Protein AF-A0AAV9MP50-F1 (afdb_monomer_lite)

Structure (mmCIF, N/CA/C/O backbone):
data_AF-A0AAV9MP50-F1
#
_entry.id   AF-A0AAV9MP50-F1
#
loop_
_atom_site.group_PDB
_atom_site.id
_atom_site.type_symbol
_atom_site.label_atom_id
_atom_site.label_alt_id
_atom_site.label_comp_id
_atom_site.label_asym_id
_atom_site.label_entity_id
_atom_site.label_seq_id
_atom_site.pdbx_PDB_ins_code
_atom_site.Cartn_x
_atom_site.Cartn_y
_atom_site.Cartn_z
_atom_site.occupancy
_atom_site.B_iso_or_equiv
_atom_site.auth_seq_id
_atom_site.auth_comp_id
_atom_site.auth_asym_id
_atom_site.auth_atom_id
_atom_site.pdbx_PDB_model_num
ATOM 1 N N . MET A 1 1 ? 27.414 -0.382 -5.690 1.00 51.03 1 MET A N 1
ATOM 2 C CA . MET A 1 1 ? 26.870 0.820 -6.359 1.00 51.03 1 MET A CA 1
ATOM 3 C C . MET A 1 1 ? 27.998 1.527 -7.089 1.00 51.03 1 MET A C 1
ATOM 5 O O . MET A 1 1 ? 29.131 1.401 -6.631 1.00 51.03 1 MET A O 1
ATOM 9 N N . PRO A 1 2 ? 27.727 2.221 -8.205 1.00 52.75 2 PRO A N 1
ATOM 10 C CA . PRO A 1 2 ? 28.708 3.112 -8.815 1.00 52.75 2 PRO A CA 1
ATOM 11 C C . PRO A 1 2 ? 29.211 4.104 -7.759 1.00 52.75 2 PRO A C 1
ATOM 13 O O . PRO A 1 2 ? 28.430 4.642 -6.972 1.00 52.75 2 PRO A O 1
ATOM 16 N N . VAL A 1 3 ? 30.532 4.248 -7.687 1.00 55.62 3 VAL A N 1
ATOM 17 C CA . VAL A 1 3 ? 31.204 5.060 -6.672 1.00 55.62 3 VAL A CA 1
ATOM 18 C C . VAL A 1 3 ? 31.021 6.523 -7.060 1.00 55.62 3 VAL A C 1
ATOM 20 O O . VAL A 1 3 ? 31.550 6.965 -8.076 1.00 55.62 3 VAL A O 1
ATOM 23 N N . LEU A 1 4 ? 30.242 7.259 -6.272 1.00 58.56 4 LEU A N 1
ATOM 24 C CA . LEU A 1 4 ? 30.320 8.717 -6.251 1.00 58.56 4 LEU A CA 1
ATOM 25 C C . LEU A 1 4 ? 31.658 9.078 -5.588 1.00 58.56 4 LEU A C 1
ATOM 27 O O . LEU A 1 4 ? 32.010 8.408 -4.619 1.00 58.56 4 LEU A O 1
ATOM 31 N N . ASP A 1 5 ? 32.394 10.064 -6.112 1.00 58.12 5 ASP A N 1
ATOM 32 C CA . ASP A 1 5 ? 33.728 10.496 -5.648 1.00 58.12 5 ASP A CA 1
ATOM 33 C C . ASP A 1 5 ? 33.968 10.324 -4.128 1.00 58.12 5 ASP A C 1
ATOM 35 O O . ASP A 1 5 ? 33.054 10.538 -3.334 1.00 58.12 5 ASP A O 1
ATOM 39 N N . ASP A 1 6 ? 35.216 10.037 -3.717 1.00 57.31 6 ASP A N 1
ATOM 40 C CA . ASP A 1 6 ? 35.708 9.657 -2.361 1.00 57.31 6 ASP A CA 1
ATOM 41 C C . ASP A 1 6 ? 35.176 10.444 -1.128 1.00 57.31 6 ASP A C 1
ATOM 43 O O . ASP A 1 6 ? 35.501 10.125 0.015 1.00 57.31 6 ASP A O 1
ATOM 47 N N . LYS A 1 7 ? 34.372 11.493 -1.313 1.00 57.00 7 LYS A N 1
ATOM 48 C CA . LYS A 1 7 ? 33.762 12.328 -0.269 1.00 57.00 7 LYS A CA 1
ATOM 49 C C . LYS A 1 7 ? 32.282 12.039 0.008 1.00 57.00 7 LYS A C 1
ATOM 51 O O . LYS A 1 7 ? 31.734 12.641 0.930 1.00 57.00 7 LYS A O 1
ATOM 56 N N . THR A 1 8 ? 31.625 11.162 -0.749 1.00 60.44 8 THR A N 1
ATOM 57 C CA . THR A 1 8 ? 30.184 10.877 -0.604 1.00 60.44 8 THR A CA 1
ATOM 58 C C . THR A 1 8 ? 29.944 9.434 -0.185 1.00 60.44 8 THR A C 1
ATOM 60 O O . THR A 1 8 ? 29.674 8.561 -1.005 1.00 60.44 8 THR A O 1
ATOM 63 N N . LEU A 1 9 ? 30.061 9.182 1.117 1.00 66.50 9 LEU A N 1
ATOM 64 C CA . LEU A 1 9 ? 29.876 7.856 1.698 1.00 66.50 9 LEU A CA 1
ATOM 65 C C . LEU A 1 9 ? 28.408 7.672 2.083 1.00 66.50 9 LEU A C 1
ATOM 67 O O . LEU A 1 9 ? 27.959 8.202 3.098 1.00 66.50 9 LEU A O 1
ATOM 71 N N . LEU A 1 10 ? 27.670 6.916 1.265 1.00 73.88 10 LEU A N 1
ATOM 72 C CA . LEU A 1 10 ? 26.514 6.179 1.775 1.00 73.88 10 LEU A CA 1
ATOM 73 C C . LEU A 1 10 ? 26.989 5.258 2.914 1.00 73.88 10 LEU A C 1
ATOM 75 O O . LEU A 1 10 ? 28.148 4.832 2.892 1.00 73.88 10 LEU A O 1
ATOM 79 N N . PRO A 1 11 ? 26.140 4.941 3.905 1.00 75.94 11 PRO A N 1
ATOM 80 C CA . PRO A 1 11 ? 26.557 4.114 5.030 1.00 75.94 11 PRO A CA 1
ATOM 81 C C . PRO A 1 11 ? 27.043 2.742 4.550 1.00 75.94 11 PRO A C 1
ATOM 83 O O . PRO A 1 11 ? 26.406 2.112 3.701 1.00 75.94 11 PRO A O 1
ATOM 86 N N . GLU A 1 12 ? 28.167 2.270 5.094 1.00 75.56 12 GLU A N 1
ATOM 87 C CA . GLU A 1 12 ? 28.633 0.907 4.833 1.00 75.56 12 GLU A CA 1
ATOM 88 C C . GLU A 1 12 ? 27.571 -0.101 5.295 1.00 75.56 12 GLU A C 1
ATOM 90 O O . GLU A 1 12 ? 27.051 0.002 6.405 1.00 75.56 12 GLU A O 1
ATOM 95 N N . ASN A 1 13 ? 27.276 -1.086 4.443 1.00 77.06 13 ASN A N 1
ATOM 96 C CA . ASN A 1 13 ? 26.248 -2.113 4.659 1.00 77.06 13 ASN A CA 1
ATOM 97 C C . ASN A 1 13 ? 24.805 -1.582 4.760 1.00 77.06 13 ASN A C 1
ATOM 99 O O . ASN A 1 13 ? 23.961 -2.241 5.359 1.00 77.06 13 ASN A O 1
ATOM 103 N N . ALA A 1 14 ? 24.500 -0.418 4.176 1.00 74.31 14 ALA A N 1
ATOM 104 C CA . ALA A 1 14 ? 23.109 -0.041 3.928 1.00 74.31 14 ALA A CA 1
ATOM 105 C C . ALA A 1 14 ? 22.486 -1.005 2.901 1.00 74.31 14 ALA A C 1
ATOM 107 O O . ALA A 1 14 ? 22.939 -1.065 1.755 1.00 74.31 14 ALA A O 1
ATOM 108 N N . GLU A 1 15 ? 21.457 -1.749 3.306 1.00 75.88 15 GLU A N 1
ATOM 109 C CA . GLU A 1 15 ? 20.748 -2.717 2.455 1.00 75.88 15 GLU A CA 1
ATOM 110 C C . GLU A 1 15 ? 19.396 -2.171 1.976 1.00 75.88 15 GLU A C 1
ATOM 112 O O . GLU A 1 15 ? 18.875 -2.602 0.946 1.00 75.88 15 GLU A O 1
ATOM 117 N N . ALA A 1 16 ? 18.849 -1.177 2.678 1.00 72.56 16 ALA A N 1
ATOM 118 C CA . ALA A 1 16 ? 17.593 -0.521 2.357 1.00 72.56 16 ALA A CA 1
ATOM 119 C C . ALA A 1 16 ? 17.698 1.010 2.462 1.00 72.56 16 ALA A C 1
ATOM 121 O O . ALA A 1 16 ? 18.581 1.575 3.108 1.00 72.56 16 ALA A O 1
ATOM 122 N N . SER A 1 17 ? 16.747 1.716 1.844 1.00 71.00 17 SER A N 1
ATOM 123 C CA . SER A 1 17 ? 16.679 3.185 1.902 1.00 71.00 17 SER A CA 1
ATOM 124 C C . SER A 1 17 ? 16.520 3.714 3.333 1.00 71.00 17 SER A C 1
ATOM 126 O O . SER A 1 17 ? 16.977 4.818 3.631 1.00 71.00 17 SER A O 1
ATOM 128 N N . VAL A 1 18 ? 15.921 2.924 4.232 1.00 69.06 18 VAL A N 1
ATOM 129 C CA . VAL A 1 18 ? 15.780 3.255 5.657 1.00 69.06 18 VAL A CA 1
ATOM 130 C C . VAL A 1 18 ? 17.129 3.371 6.371 1.00 69.06 18 VAL A C 1
ATOM 132 O O . VAL A 1 18 ? 17.278 4.245 7.236 1.00 69.06 18 VAL A O 1
ATOM 135 N N . ASP A 1 19 ? 18.124 2.584 5.952 1.00 74.69 19 ASP A N 1
ATOM 136 C CA . ASP A 1 19 ? 19.474 2.580 6.526 1.00 74.69 19 ASP A CA 1
ATOM 137 C C . ASP A 1 19 ? 20.236 3.871 6.191 1.00 74.69 19 ASP A C 1
ATOM 139 O O . ASP A 1 19 ? 21.211 4.223 6.855 1.00 74.69 19 ASP A O 1
ATOM 143 N N . VAL A 1 20 ? 19.766 4.628 5.190 1.00 77.50 20 VAL A N 1
ATOM 144 C CA . VAL A 1 20 ? 20.400 5.862 4.717 1.00 77.50 20 VAL A CA 1
ATOM 145 C C . VAL A 1 20 ? 19.859 7.082 5.480 1.00 77.50 20 VAL A C 1
ATOM 147 O O . VAL A 1 20 ? 18.646 7.324 5.498 1.00 77.50 20 VAL A O 1
ATOM 150 N N . PRO A 1 21 ? 20.715 7.897 6.128 1.00 78.81 21 PRO A N 1
ATOM 151 C CA . PRO A 1 21 ? 20.301 9.152 6.757 1.00 78.81 21 PRO A CA 1
ATOM 152 C C . PRO A 1 21 ? 19.609 10.100 5.768 1.00 78.81 21 PRO A C 1
ATOM 154 O O . PRO A 1 21 ? 19.948 10.130 4.586 1.00 78.81 21 PRO A O 1
ATOM 157 N N . ALA A 1 22 ? 18.640 10.892 6.239 1.00 71.94 22 ALA A N 1
ATOM 158 C CA . ALA A 1 22 ? 17.801 11.729 5.371 1.00 71.94 22 ALA A CA 1
ATOM 159 C C . ALA A 1 22 ? 18.634 12.730 4.545 1.00 71.94 22 ALA A C 1
ATOM 161 O O . ALA A 1 22 ? 18.406 12.923 3.352 1.00 71.94 22 ALA A O 1
ATOM 162 N N . GLU A 1 23 ? 19.659 13.303 5.166 1.00 75.94 23 GLU A N 1
ATOM 163 C CA . GLU A 1 23 ? 20.641 14.204 4.570 1.00 75.94 23 GLU A CA 1
ATOM 164 C C . GLU A 1 23 ? 21.551 13.530 3.527 1.00 75.94 23 GLU A C 1
ATOM 166 O O . GLU A 1 23 ? 22.193 14.212 2.729 1.00 75.94 23 GLU A O 1
ATOM 171 N N . GLN A 1 24 ? 21.592 12.195 3.492 1.00 76.69 24 GLN A N 1
ATOM 172 C CA . GLN A 1 24 ? 22.370 11.413 2.529 1.00 76.69 24 GLN A CA 1
ATOM 173 C C . GLN A 1 24 ? 21.520 10.830 1.390 1.00 76.69 24 GLN A C 1
ATOM 175 O O . GLN A 1 24 ? 22.072 10.311 0.421 1.00 76.69 24 GLN A O 1
ATOM 180 N N . ILE A 1 25 ? 20.190 10.975 1.431 1.00 74.62 25 ILE A N 1
ATOM 181 C CA . ILE A 1 25 ? 19.280 10.478 0.382 1.00 74.62 25 ILE A CA 1
ATOM 182 C C . ILE A 1 25 ? 19.615 11.058 -1.002 1.00 74.62 25 ILE A C 1
ATOM 184 O O . ILE A 1 25 ? 19.432 10.396 -2.020 1.00 74.62 25 ILE A O 1
ATOM 188 N N . GLN A 1 26 ? 20.145 12.280 -1.065 1.00 71.06 26 GLN A N 1
ATOM 189 C CA . GLN A 1 26 ? 20.629 12.885 -2.313 1.00 71.06 26 GLN A CA 1
ATOM 190 C C . GLN A 1 26 ? 21.785 12.104 -2.960 1.00 71.06 26 GLN A C 1
ATOM 192 O O . GLN A 1 26 ? 21.833 11.993 -4.183 1.00 71.06 26 GLN A O 1
ATOM 197 N N . TYR A 1 27 ? 22.666 11.501 -2.159 1.00 77.69 27 TYR A N 1
ATOM 198 C CA . TYR A 1 27 ? 23.747 10.650 -2.657 1.00 77.69 27 TYR A CA 1
ATOM 199 C C . TYR A 1 27 ? 23.217 9.286 -3.093 1.00 77.69 27 TYR A C 1
ATOM 201 O O . TYR A 1 27 ? 23.657 8.762 -4.109 1.00 77.69 27 TYR A O 1
ATOM 209 N N . LEU A 1 28 ? 22.206 8.748 -2.399 1.00 77.81 28 LEU A N 1
ATOM 210 C CA . LEU A 1 28 ? 21.525 7.529 -2.844 1.00 77.81 28 LEU A CA 1
ATOM 211 C C . LEU A 1 28 ? 20.931 7.735 -4.241 1.00 77.81 28 LEU A C 1
ATOM 213 O O . LEU A 1 28 ? 21.148 6.907 -5.117 1.00 77.81 28 LEU A O 1
ATOM 217 N N . LYS A 1 29 ? 20.263 8.873 -4.471 1.00 73.12 29 LYS A N 1
ATOM 218 C CA . LYS A 1 29 ? 19.722 9.251 -5.786 1.00 73.12 29 LYS A CA 1
ATOM 219 C C . LYS A 1 29 ? 20.810 9.384 -6.849 1.00 73.12 29 LYS A C 1
ATOM 221 O O . LYS A 1 29 ? 20.662 8.817 -7.920 1.00 73.12 29 LYS A O 1
ATOM 226 N N . ALA A 1 30 ? 21.905 10.082 -6.550 1.00 75.69 30 ALA A N 1
ATOM 227 C CA . ALA A 1 30 ? 22.993 10.263 -7.509 1.00 75.69 30 ALA A CA 1
ATOM 228 C C . ALA A 1 30 ? 23.658 8.928 -7.889 1.00 75.69 30 ALA A C 1
ATOM 230 O O . ALA A 1 30 ? 23.871 8.651 -9.066 1.00 75.69 30 ALA A O 1
ATOM 231 N N . ALA A 1 31 ? 23.921 8.056 -6.913 1.00 78.62 31 ALA A N 1
ATOM 232 C CA . ALA A 1 31 ? 24.469 6.731 -7.180 1.00 78.62 31 ALA A CA 1
ATOM 233 C C . ALA A 1 31 ? 23.453 5.820 -7.896 1.00 78.62 31 ALA A C 1
ATOM 235 O O . ALA A 1 31 ? 23.849 4.943 -8.659 1.00 78.62 31 ALA A O 1
ATOM 236 N N . TYR A 1 32 ? 22.151 6.037 -7.694 1.00 76.62 32 TYR A N 1
ATOM 237 C CA . TYR A 1 32 ? 21.096 5.372 -8.456 1.00 76.62 32 TYR A CA 1
ATOM 238 C C . TYR A 1 32 ? 21.051 5.839 -9.916 1.00 76.62 32 TYR A C 1
ATOM 240 O O . TYR A 1 32 ? 20.942 5.012 -10.812 1.00 76.62 32 TYR A O 1
ATOM 248 N N . ASP A 1 33 ? 21.177 7.143 -10.173 1.00 76.62 33 ASP A N 1
ATOM 249 C CA . ASP A 1 33 ? 21.200 7.709 -11.527 1.00 76.62 33 ASP A CA 1
ATOM 250 C C . ASP A 1 33 ? 22.455 7.234 -12.303 1.00 76.62 33 ASP A C 1
ATOM 252 O O . ASP A 1 33 ? 22.378 6.933 -13.492 1.00 76.62 33 ASP A O 1
ATOM 256 N N . LEU A 1 34 ? 23.589 7.014 -11.625 1.00 80.31 34 LEU A N 1
ATOM 257 C CA . LEU A 1 34 ? 24.791 6.412 -12.228 1.00 80.31 34 LEU A CA 1
ATOM 258 C C . LEU A 1 34 ? 24.620 4.942 -12.673 1.00 80.31 34 LEU A C 1
ATOM 260 O O . LEU A 1 34 ? 25.465 4.430 -13.409 1.00 80.31 34 LEU A O 1
ATOM 264 N N . LEU A 1 35 ? 23.553 4.245 -12.259 1.00 81.19 35 LEU A N 1
ATOM 265 C CA . LEU A 1 35 ? 23.240 2.903 -12.774 1.00 81.19 35 LEU A CA 1
ATOM 266 C C . LEU A 1 35 ? 22.683 2.934 -14.204 1.00 81.19 35 LEU A C 1
ATOM 268 O O . LEU A 1 35 ? 22.607 1.878 -14.832 1.00 81.19 35 LEU A O 1
ATOM 272 N N . GLN A 1 36 ? 22.349 4.116 -14.735 1.00 81.19 36 GLN A N 1
ATOM 273 C CA . GLN A 1 36 ? 21.752 4.266 -16.057 1.00 81.19 36 GLN A CA 1
ATOM 274 C C . GLN A 1 36 ? 22.575 3.613 -17.165 1.00 81.19 36 GLN A C 1
ATOM 276 O O . GLN A 1 36 ? 22.045 2.785 -17.900 1.00 81.19 36 GLN A O 1
ATOM 281 N N . GLN A 1 37 ? 23.863 3.945 -17.283 1.00 80.00 37 GLN A N 1
ATOM 282 C CA . GLN A 1 37 ? 24.706 3.388 -18.346 1.00 80.00 37 GLN A CA 1
ATOM 283 C C . GLN A 1 37 ? 24.887 1.864 -18.235 1.00 80.00 37 GLN A C 1
ATOM 285 O O . GLN A 1 37 ? 24.663 1.180 -19.232 1.00 80.00 37 GLN A O 1
ATOM 290 N N . PRO A 1 38 ? 25.262 1.291 -17.072 1.00 84.00 38 PRO A N 1
ATOM 291 C CA . PRO A 1 38 ? 25.369 -0.161 -16.930 1.00 84.00 38 PRO A CA 1
ATOM 292 C C . PRO A 1 38 ? 24.085 -0.916 -17.285 1.00 84.00 38 PRO A C 1
ATOM 294 O O . PRO A 1 38 ? 24.146 -1.953 -17.940 1.00 84.00 38 PRO A O 1
ATOM 297 N N . VAL A 1 39 ? 22.926 -0.400 -16.872 1.00 84.62 39 VAL A N 1
ATOM 298 C CA . VAL A 1 39 ? 21.640 -1.046 -17.153 1.00 84.62 39 VAL A CA 1
ATOM 299 C C . VAL A 1 39 ? 21.216 -0.851 -18.608 1.00 84.62 39 VAL A C 1
ATOM 301 O O . VAL A 1 39 ? 20.697 -1.795 -19.190 1.00 84.62 39 VAL A O 1
ATOM 304 N N . GLN A 1 40 ? 21.483 0.308 -19.220 1.00 82.69 40 GLN A N 1
ATOM 305 C CA . GLN A 1 40 ? 21.289 0.505 -20.661 1.00 82.69 40 GLN A CA 1
ATOM 306 C C . GLN A 1 40 ? 22.061 -0.546 -21.460 1.00 82.69 40 GLN A C 1
ATOM 308 O O . GLN A 1 40 ? 21.462 -1.233 -22.277 1.00 82.69 40 GLN A O 1
ATOM 313 N N . HIS A 1 41 ? 23.364 -0.704 -21.199 1.00 84.19 41 HIS A N 1
ATOM 314 C CA . HIS A 1 41 ? 24.176 -1.692 -21.912 1.00 84.19 41 HIS A CA 1
ATOM 315 C C . HIS A 1 41 ? 23.617 -3.107 -21.740 1.00 84.19 41 HIS A C 1
ATOM 317 O O . HIS A 1 41 ? 23.494 -3.837 -22.714 1.00 84.19 41 HIS A O 1
ATOM 323 N N . PHE A 1 42 ? 23.200 -3.472 -20.523 1.00 87.12 42 PHE A N 1
ATOM 324 C CA . PHE A 1 42 ? 22.555 -4.762 -20.275 1.00 87.12 42 PHE A CA 1
ATOM 325 C C . PHE A 1 42 ? 21.266 -4.944 -21.092 1.00 87.12 42 PHE A C 1
ATOM 327 O O . PHE A 1 42 ? 21.042 -6.015 -21.646 1.00 87.12 42 PHE A O 1
ATOM 334 N N . ILE A 1 43 ? 20.418 -3.915 -21.185 1.00 85.62 43 ILE A N 1
ATOM 335 C CA . ILE A 1 43 ? 19.180 -3.963 -21.978 1.00 85.62 43 ILE A CA 1
ATOM 336 C C . ILE A 1 43 ? 19.495 -4.105 -23.472 1.00 85.62 43 ILE A C 1
ATOM 338 O O . ILE A 1 43 ? 18.833 -4.888 -24.152 1.00 85.62 43 ILE A O 1
ATOM 342 N N . ASP A 1 44 ? 20.498 -3.386 -23.974 1.00 84.62 44 ASP A N 1
ATOM 343 C CA . ASP A 1 44 ? 20.900 -3.431 -25.384 1.00 84.62 44 ASP A CA 1
ATOM 344 C C . ASP A 1 44 ? 21.499 -4.797 -25.770 1.00 84.62 44 ASP A C 1
ATOM 346 O O . ASP A 1 44 ? 21.220 -5.308 -26.863 1.00 84.62 44 ASP A O 1
ATOM 350 N N . ASP A 1 45 ? 22.287 -5.389 -24.866 1.00 88.62 45 ASP A N 1
ATOM 351 C CA . ASP A 1 45 ? 22.970 -6.670 -25.060 1.00 88.62 45 ASP A CA 1
ATOM 352 C C . ASP A 1 45 ? 22.011 -7.862 -24.911 1.00 88.62 45 ASP A C 1
ATOM 354 O O . ASP A 1 45 ? 21.931 -8.713 -25.801 1.00 88.62 45 ASP A O 1
ATOM 358 N N . GLU A 1 46 ? 21.259 -7.921 -23.808 1.00 90.25 46 GLU A N 1
ATOM 359 C CA . GLU A 1 46 ? 20.430 -9.082 -23.448 1.00 90.25 46 GLU A CA 1
ATOM 360 C C . GLU A 1 46 ? 19.000 -9.004 -23.995 1.00 90.25 46 GLU A C 1
ATOM 362 O O . GLU A 1 46 ? 18.327 -10.028 -24.089 1.00 90.25 46 GLU A O 1
ATOM 367 N N . LYS A 1 47 ? 18.527 -7.804 -24.363 1.00 85.56 47 LYS A N 1
ATOM 368 C CA . LYS A 1 47 ? 17.208 -7.554 -24.977 1.00 85.56 47 LYS A CA 1
ATOM 369 C C . LYS A 1 47 ? 16.057 -8.273 -24.257 1.00 85.56 47 LYS A C 1
ATOM 371 O O . LYS A 1 47 ? 15.398 -9.130 -24.849 1.00 85.56 47 LYS A O 1
ATOM 376 N N . PRO A 1 48 ? 15.799 -7.947 -22.978 1.00 86.81 48 PRO A N 1
ATOM 377 C CA . PRO A 1 48 ? 14.750 -8.608 -22.213 1.00 86.81 48 PRO A CA 1
ATOM 378 C C . PRO A 1 48 ? 13.362 -8.377 -22.829 1.00 86.81 48 PRO A C 1
ATOM 380 O O . PRO A 1 48 ? 13.023 -7.253 -23.195 1.00 86.81 48 PRO A O 1
ATOM 383 N N . ASP A 1 49 ? 12.530 -9.425 -22.851 1.00 83.81 49 ASP A N 1
ATOM 384 C CA . ASP A 1 49 ? 11.141 -9.355 -23.342 1.00 83.81 49 ASP A CA 1
ATOM 385 C C . ASP A 1 49 ? 10.281 -8.359 -22.540 1.00 83.81 49 ASP A C 1
ATOM 387 O O . ASP A 1 49 ? 9.382 -7.708 -23.071 1.00 83.81 49 ASP A O 1
ATOM 391 N N . TRP A 1 50 ? 10.538 -8.267 -21.231 1.00 85.94 50 TRP A N 1
ATOM 392 C CA . TRP A 1 50 ? 9.775 -7.451 -20.293 1.00 85.94 50 TRP A CA 1
ATOM 393 C C . TRP A 1 50 ? 10.696 -6.777 -19.284 1.00 85.94 50 TRP A C 1
ATOM 395 O O . TRP A 1 50 ? 11.599 -7.406 -18.733 1.00 85.94 50 TRP A O 1
ATOM 405 N N . ILE A 1 51 ? 10.400 -5.516 -18.973 1.00 86.12 51 ILE A N 1
ATOM 406 C CA . ILE A 1 51 ? 10.998 -4.797 -17.848 1.00 86.12 51 ILE A CA 1
ATOM 407 C C . ILE A 1 51 ? 9.879 -4.384 -16.898 1.00 86.12 51 ILE A C 1
ATOM 409 O O . ILE A 1 51 ? 8.950 -3.677 -17.287 1.00 86.12 51 ILE A O 1
ATOM 413 N N . ILE A 1 52 ? 9.979 -4.831 -15.647 1.00 85.25 52 ILE A N 1
ATOM 414 C CA . ILE A 1 52 ? 9.108 -4.397 -14.556 1.00 85.25 52 ILE A CA 1
ATOM 415 C C . ILE A 1 52 ? 9.881 -3.341 -13.776 1.00 85.25 52 ILE A C 1
ATOM 417 O O . ILE A 1 52 ? 10.931 -3.640 -13.210 1.00 85.25 52 ILE A O 1
ATOM 421 N N . ALA A 1 53 ? 9.371 -2.113 -13.784 1.00 77.94 53 ALA A N 1
ATOM 422 C CA . ALA A 1 53 ? 10.012 -0.972 -13.151 1.00 77.94 53 ALA A CA 1
ATOM 423 C C . ALA A 1 53 ? 9.109 -0.368 -12.073 1.00 77.94 53 ALA A C 1
ATOM 425 O O . ALA A 1 53 ? 7.906 -0.202 -12.283 1.00 77.94 53 ALA A O 1
ATOM 426 N N . ASP A 1 54 ? 9.708 -0.018 -10.938 1.00 72.81 54 ASP A N 1
ATOM 427 C CA . ASP A 1 54 ? 9.055 0.761 -9.881 1.00 72.81 54 ASP A CA 1
ATOM 428 C C . ASP A 1 54 ? 9.242 2.276 -10.134 1.00 72.81 54 ASP A C 1
ATOM 430 O O . ASP A 1 54 ? 10.090 2.689 -10.932 1.00 72.81 54 ASP A O 1
ATOM 434 N N . PHE A 1 55 ? 8.483 3.135 -9.445 1.00 62.06 55 PHE A N 1
ATOM 435 C CA . PHE A 1 55 ? 8.419 4.589 -9.659 1.00 62.06 55 PHE A CA 1
ATOM 436 C C . PHE A 1 55 ? 9.775 5.316 -9.529 1.00 62.06 55 PHE A C 1
ATOM 438 O O . PHE A 1 55 ? 9.899 6.481 -9.912 1.00 62.06 55 PHE A O 1
ATOM 445 N N . ALA A 1 56 ? 10.802 4.668 -8.975 1.00 57.56 56 ALA A N 1
ATOM 446 C CA . ALA A 1 56 ? 12.141 5.233 -8.828 1.00 57.56 56 ALA A CA 1
ATOM 447 C C . ALA A 1 56 ? 13.009 5.120 -10.103 1.00 57.56 56 ALA A C 1
ATOM 449 O O . ALA A 1 56 ? 13.991 5.851 -10.250 1.00 57.56 56 ALA A O 1
ATOM 450 N N . GLN A 1 57 ? 12.652 4.246 -11.050 1.00 60.69 57 GLN A N 1
ATOM 451 C CA . GLN A 1 57 ? 13.504 3.803 -12.166 1.00 60.69 57 GLN A CA 1
ATOM 452 C C . GLN A 1 57 ? 13.261 4.542 -13.488 1.00 60.69 57 GLN A C 1
ATOM 454 O O . GLN A 1 57 ? 13.330 3.954 -14.563 1.00 60.69 57 GLN A O 1
ATOM 459 N N . HIS A 1 58 ? 12.988 5.846 -13.434 1.00 64.12 58 HIS A N 1
ATOM 460 C CA . HIS A 1 58 ? 12.615 6.634 -14.618 1.00 64.12 58 HIS A CA 1
ATOM 461 C C . HIS A 1 58 ? 13.580 6.493 -15.808 1.00 64.12 58 HIS A C 1
ATOM 463 O O . HIS A 1 58 ? 13.137 6.309 -16.940 1.00 64.12 58 HIS A O 1
ATOM 469 N N . TRP A 1 59 ? 14.893 6.468 -15.561 1.00 63.84 59 TRP A N 1
ATOM 470 C CA . TRP A 1 59 ? 15.893 6.310 -16.614 1.00 63.84 59 TRP A CA 1
ATOM 471 C C . TRP A 1 59 ? 15.915 4.907 -17.244 1.00 63.84 59 TRP A C 1
ATOM 473 O O . TRP A 1 59 ? 16.292 4.798 -18.407 1.00 63.84 59 TRP A O 1
ATOM 483 N N . VAL A 1 60 ? 15.469 3.847 -16.550 1.00 60.84 60 VAL A N 1
ATOM 484 C CA . VAL A 1 60 ? 15.412 2.475 -17.106 1.00 60.84 60 VAL A CA 1
ATOM 485 C C . VAL A 1 60 ? 14.480 2.441 -18.313 1.00 60.84 60 VAL A C 1
ATOM 487 O O . VAL A 1 60 ? 14.770 1.790 -19.308 1.00 60.84 60 VAL A O 1
ATOM 490 N N . LEU A 1 61 ? 13.382 3.191 -18.270 1.00 55.84 61 LEU A N 1
ATOM 491 C CA . LEU A 1 61 ? 12.422 3.250 -19.372 1.00 55.84 61 LEU A CA 1
ATOM 492 C C . LEU A 1 61 ? 12.819 4.276 -20.444 1.00 55.84 61 LEU A C 1
ATOM 494 O O . LEU A 1 61 ? 12.511 4.085 -21.620 1.00 55.84 61 LEU A O 1
ATOM 498 N N . MET A 1 62 ? 13.552 5.330 -20.067 1.00 58.41 62 MET A N 1
ATOM 499 C CA . MET A 1 62 ? 14.138 6.289 -21.018 1.00 58.41 62 MET A CA 1
ATOM 500 C C . MET A 1 62 ? 15.294 5.686 -21.819 1.00 58.41 62 MET A C 1
ATOM 502 O O . MET A 1 62 ? 15.529 6.094 -22.956 1.00 58.41 62 MET A O 1
ATOM 506 N N . SER A 1 63 ? 15.972 4.686 -21.250 1.00 55.16 63 SER A N 1
ATOM 507 C CA . SER A 1 63 ? 17.037 3.918 -21.895 1.00 55.16 63 SER A CA 1
ATOM 508 C C . SER A 1 63 ? 16.554 3.247 -23.197 1.00 55.16 63 SER A C 1
ATOM 510 O O . SER A 1 63 ? 17.245 3.224 -24.212 1.00 55.16 63 SER A O 1
ATOM 512 N N . MET A 1 64 ? 15.282 2.839 -23.239 1.00 51.34 64 MET A N 1
ATOM 513 C CA . MET A 1 64 ? 14.645 2.308 -24.449 1.00 51.34 64 MET A CA 1
ATOM 514 C C . MET A 1 64 ? 14.335 3.378 -25.514 1.00 51.34 64 MET A C 1
ATOM 516 O O . MET A 1 64 ? 13.975 3.030 -26.638 1.00 51.34 64 MET A O 1
ATOM 520 N N . ARG A 1 65 ? 14.387 4.677 -25.174 1.00 49.28 65 ARG A N 1
ATOM 521 C CA . ARG A 1 65 ? 13.874 5.781 -26.012 1.00 49.28 65 ARG A CA 1
ATOM 522 C C . ARG A 1 65 ? 14.889 6.879 -26.363 1.00 49.28 65 ARG A C 1
ATOM 524 O O . ARG A 1 65 ? 14.501 7.786 -27.091 1.00 49.28 65 ARG A O 1
ATOM 531 N N . TYR A 1 66 ? 16.149 6.799 -25.919 1.00 44.16 66 TYR A N 1
ATOM 532 C CA . TYR A 1 66 ? 17.186 7.834 -26.113 1.00 44.16 66 TYR A CA 1
ATOM 533 C C . TYR A 1 66 ? 16.707 9.249 -25.716 1.00 44.16 66 TYR A C 1
ATOM 535 O O . TYR A 1 66 ? 16.328 10.061 -26.560 1.00 44.16 66 TYR A O 1
ATOM 543 N N . VAL A 1 67 ? 16.745 9.570 -24.417 1.00 46.78 67 VAL A N 1
ATOM 544 C CA . VAL A 1 67 ? 16.460 10.926 -23.903 1.00 46.78 67 VAL A CA 1
ATOM 545 C C . VAL A 1 67 ? 17.645 11.429 -23.071 1.00 46.78 67 VAL A C 1
ATOM 547 O O . VAL A 1 67 ? 18.133 10.709 -22.201 1.00 46.78 67 VAL A O 1
ATOM 550 N N . GLU A 1 68 ? 18.127 12.646 -23.353 1.00 41.78 68 GLU A N 1
ATOM 551 C CA . GLU A 1 68 ? 19.247 13.279 -22.637 1.00 41.78 68 GLU A CA 1
ATOM 552 C C . GLU A 1 68 ? 18.858 13.728 -21.214 1.00 41.78 68 GLU A C 1
ATOM 554 O O . GLU A 1 68 ? 17.878 14.442 -21.018 1.00 41.78 68 GLU A O 1
ATOM 559 N N . ASP A 1 69 ? 19.684 13.302 -20.252 1.00 45.94 69 ASP A N 1
ATOM 560 C CA . ASP A 1 69 ? 19.963 13.866 -18.920 1.00 45.94 69 ASP A CA 1
ATOM 561 C C . ASP A 1 69 ? 18.768 14.385 -18.074 1.00 45.94 69 ASP A C 1
ATOM 563 O O . ASP A 1 69 ? 18.412 15.564 -18.072 1.00 45.94 69 ASP A O 1
ATOM 567 N N . ALA A 1 70 ? 18.182 13.494 -17.259 1.00 50.44 70 ALA A N 1
ATOM 568 C CA . ALA A 1 70 ? 17.067 13.776 -16.338 1.00 50.44 70 ALA A CA 1
ATOM 569 C C . ALA A 1 70 ? 17.507 14.171 -14.905 1.00 50.44 70 ALA A C 1
ATOM 571 O O . ALA A 1 70 ? 16.699 14.180 -13.964 1.00 50.44 70 ALA A O 1
ATOM 572 N N . SER A 1 71 ? 18.782 14.520 -14.699 1.00 52.56 71 SER A N 1
ATOM 573 C CA . SER A 1 71 ? 19.357 14.769 -13.364 1.00 52.56 71 SER A CA 1
ATOM 574 C C . SER A 1 71 ? 18.717 15.941 -12.590 1.00 52.56 71 SER A C 1
ATOM 576 O O . SER A 1 71 ? 18.851 16.013 -11.369 1.00 52.56 71 SER A O 1
ATOM 578 N N . SER A 1 72 ? 17.937 16.810 -13.253 1.00 56.69 72 SER A N 1
ATOM 579 C CA . SER A 1 72 ? 17.179 17.918 -12.634 1.00 56.69 72 SER A CA 1
ATOM 580 C C . SER A 1 72 ? 15.657 17.702 -12.531 1.00 56.69 72 SER A C 1
ATOM 582 O O . SER A 1 72 ? 14.947 18.573 -12.022 1.00 56.69 72 SER A O 1
ATOM 584 N N . ALA A 1 73 ? 15.133 16.556 -12.981 1.00 62.38 73 ALA A N 1
ATOM 585 C CA . ALA A 1 73 ? 13.696 16.287 -12.986 1.00 62.38 73 ALA A CA 1
ATOM 586 C C . ALA A 1 73 ? 13.136 16.082 -11.566 1.00 62.38 73 ALA A C 1
ATOM 588 O O . ALA A 1 73 ? 13.668 15.309 -10.763 1.00 62.38 73 ALA A O 1
ATOM 589 N N . SER A 1 74 ? 12.015 16.744 -11.268 1.00 66.69 74 SER A N 1
ATOM 590 C CA . SER A 1 74 ? 11.262 16.542 -10.025 1.00 66.69 74 SER A CA 1
ATOM 591 C C . SER A 1 74 ? 10.684 15.126 -9.934 1.00 66.69 74 SER A C 1
ATOM 593 O O . SER A 1 74 ? 10.467 14.454 -10.940 1.00 66.69 74 SER A O 1
ATOM 595 N N . PHE A 1 75 ? 10.350 14.684 -8.719 1.00 64.69 75 PHE A N 1
ATOM 596 C CA . PHE A 1 75 ? 9.729 13.376 -8.487 1.00 64.69 75 PHE A CA 1
ATOM 597 C C . PHE A 1 75 ? 8.452 13.157 -9.318 1.00 64.69 75 PHE A C 1
ATOM 599 O O . PHE A 1 75 ? 8.252 12.090 -9.890 1.00 64.69 75 PHE A O 1
ATOM 606 N N . ALA A 1 76 ? 7.618 14.194 -9.435 1.00 66.44 76 ALA A N 1
ATOM 607 C CA . ALA A 1 76 ? 6.389 14.143 -10.220 1.00 66.44 76 ALA A CA 1
ATOM 608 C C . ALA A 1 76 ? 6.657 14.014 -11.730 1.00 66.44 76 ALA A C 1
ATOM 610 O O . ALA A 1 76 ? 5.950 13.280 -12.415 1.00 66.44 76 ALA A O 1
ATOM 611 N N . GLN A 1 77 ? 7.690 14.691 -12.246 1.00 71.25 77 GLN A N 1
ATOM 612 C CA . GLN A 1 77 ? 8.101 14.559 -13.648 1.00 71.25 77 GLN A CA 1
ATOM 613 C C . GLN A 1 77 ? 8.624 13.150 -13.934 1.00 71.25 77 GLN A C 1
ATOM 615 O O . GLN A 1 77 ? 8.137 12.512 -14.862 1.00 71.25 77 GLN A O 1
ATOM 620 N N . ARG A 1 78 ? 9.506 12.629 -13.069 1.00 72.50 78 ARG A N 1
ATOM 621 C CA . ARG A 1 78 ? 10.020 11.253 -13.161 1.00 72.50 78 ARG A CA 1
ATOM 622 C C . ARG A 1 78 ? 8.879 10.225 -13.169 1.00 72.50 78 ARG A C 1
ATOM 624 O O . ARG A 1 78 ? 8.855 9.337 -14.014 1.00 72.50 78 ARG A O 1
ATOM 631 N N . GLY A 1 79 ? 7.896 10.378 -12.276 1.00 74.50 79 GLY A N 1
ATOM 632 C CA . GLY A 1 79 ? 6.712 9.514 -12.237 1.00 74.50 79 GLY A CA 1
ATOM 633 C C . GLY A 1 79 ? 5.859 9.598 -13.508 1.00 74.50 79 GLY A C 1
ATOM 634 O O . GLY A 1 79 ? 5.465 8.571 -14.053 1.00 74.50 79 GLY A O 1
ATOM 635 N N . SER A 1 80 ? 5.614 10.806 -14.024 1.00 77.62 80 SER A N 1
ATOM 636 C CA . SER A 1 80 ? 4.862 11.014 -15.272 1.00 77.62 80 SER A CA 1
ATOM 637 C C . SER A 1 80 ? 5.545 10.367 -16.482 1.00 77.62 80 SER A C 1
ATOM 639 O O . SER A 1 80 ? 4.893 9.716 -17.299 1.00 77.62 80 SER A O 1
ATOM 641 N N . GLU A 1 81 ? 6.870 10.490 -16.579 1.00 78.19 81 GLU A N 1
ATOM 642 C CA . GLU A 1 81 ? 7.668 9.874 -17.642 1.00 78.19 81 GLU A CA 1
ATOM 643 C C . GLU A 1 81 ? 7.584 8.346 -17.603 1.00 78.19 81 GLU A C 1
ATOM 645 O O . GLU A 1 81 ? 7.333 7.730 -18.639 1.00 78.19 81 GLU A O 1
ATOM 650 N N . ILE A 1 82 ? 7.693 7.739 -16.415 1.00 79.75 82 ILE A N 1
ATOM 651 C CA . ILE A 1 82 ? 7.509 6.290 -16.227 1.00 79.75 82 ILE A CA 1
ATOM 652 C C . ILE A 1 82 ? 6.125 5.864 -16.706 1.00 79.75 82 ILE A C 1
ATOM 654 O O . ILE A 1 82 ? 6.006 4.982 -17.557 1.00 79.75 82 ILE A O 1
ATOM 658 N N . LEU A 1 83 ? 5.074 6.522 -16.208 1.00 81.81 83 LEU A N 1
ATOM 659 C CA . LEU A 1 83 ? 3.694 6.199 -16.571 1.00 81.81 83 LEU A CA 1
ATOM 660 C C . LEU A 1 83 ? 3.468 6.324 -18.084 1.00 81.81 83 LEU A C 1
ATOM 662 O O . LEU A 1 83 ? 2.773 5.498 -18.676 1.00 81.81 83 LEU A O 1
ATOM 666 N N . SER A 1 84 ? 4.088 7.315 -18.731 1.00 82.38 84 SER A N 1
ATOM 667 C CA . SER A 1 84 ? 4.037 7.524 -20.182 1.00 82.38 84 SER A CA 1
ATOM 668 C C . SER A 1 84 ? 4.843 6.486 -20.976 1.00 82.38 84 SER A C 1
ATOM 670 O O . SER A 1 84 ? 4.418 6.079 -22.061 1.00 82.38 84 SER A O 1
ATOM 672 N N . ALA A 1 85 ? 5.953 5.985 -20.440 1.00 83.19 85 ALA A N 1
ATOM 673 C CA . ALA A 1 85 ? 6.783 4.989 -21.110 1.00 83.19 85 ALA A CA 1
ATOM 674 C C . ALA A 1 85 ? 6.242 3.552 -20.981 1.00 83.19 85 ALA A C 1
ATOM 676 O O . ALA A 1 85 ? 6.400 2.765 -21.915 1.00 83.19 85 ALA A O 1
ATOM 677 N N . CYS A 1 86 ? 5.567 3.217 -19.876 1.00 87.25 86 CYS A N 1
ATOM 678 C CA . CYS A 1 86 ? 5.017 1.880 -19.631 1.00 87.25 86 CYS A CA 1
ATOM 679 C C . CYS A 1 86 ? 3.937 1.476 -20.650 1.00 87.25 86 CYS A C 1
ATOM 681 O O . CYS A 1 86 ? 3.123 2.302 -21.065 1.00 87.25 86 CYS A O 1
ATOM 683 N N . ARG A 1 87 ? 3.877 0.186 -21.013 1.00 89.56 87 ARG A N 1
ATOM 684 C CA . ARG A 1 87 ? 2.802 -0.393 -21.851 1.00 89.56 87 ARG A CA 1
ATOM 685 C C . ARG A 1 87 ? 1.555 -0.765 -21.041 1.00 89.56 87 ARG A C 1
ATOM 687 O O . ARG A 1 87 ? 0.446 -0.698 -21.559 1.00 89.56 87 ARG A O 1
ATOM 694 N N . ALA A 1 88 ? 1.747 -1.132 -19.780 1.00 91.75 88 ALA A N 1
ATOM 695 C CA . ALA A 1 88 ? 0.702 -1.425 -18.810 1.00 91.75 88 ALA A CA 1
ATOM 696 C C . ALA A 1 88 ? 1.163 -0.954 -17.426 1.00 91.75 88 ALA A C 1
ATOM 698 O O . ALA A 1 88 ? 2.364 -0.824 -17.184 1.00 91.75 88 ALA A O 1
ATOM 699 N N . ILE A 1 89 ? 0.216 -0.692 -16.531 1.00 91.62 89 ILE A N 1
ATOM 700 C CA . ILE A 1 89 ? 0.481 -0.263 -15.157 1.00 91.62 89 ILE A CA 1
ATOM 701 C C . ILE A 1 89 ? -0.014 -1.346 -14.215 1.00 91.62 89 ILE A C 1
ATOM 703 O O . ILE A 1 89 ? -1.111 -1.870 -14.385 1.00 91.62 89 ILE A O 1
ATOM 707 N N . VAL A 1 90 ? 0.790 -1.654 -13.207 1.00 92.00 90 VAL A N 1
ATOM 708 C CA . VAL A 1 90 ? 0.449 -2.607 -12.158 1.00 92.00 90 VAL A CA 1
ATOM 709 C C . VAL A 1 90 ? 0.314 -1.849 -10.846 1.00 92.00 90 VAL A C 1
ATOM 711 O O . VAL A 1 90 ? 1.183 -1.047 -10.512 1.00 92.00 90 VAL A O 1
ATOM 714 N N . VAL A 1 91 ? -0.774 -2.077 -10.113 1.00 89.81 91 VAL A N 1
ATOM 715 C CA . VAL A 1 91 ? -1.064 -1.372 -8.858 1.00 89.81 91 VAL A CA 1
ATOM 716 C C . VAL A 1 91 ? -1.318 -2.385 -7.751 1.00 89.81 91 VAL A C 1
ATOM 718 O O . VAL A 1 91 ? -2.117 -3.309 -7.908 1.00 89.81 91 VAL A O 1
ATOM 721 N N . ARG A 1 92 ? -0.658 -2.201 -6.605 1.00 90.50 92 ARG A N 1
ATOM 722 C CA . ARG A 1 92 ? -0.923 -2.980 -5.389 1.00 90.50 92 ARG A CA 1
ATOM 723 C C . ARG A 1 92 ? -2.254 -2.540 -4.771 1.00 90.50 92 ARG A C 1
ATOM 725 O O . ARG A 1 92 ? -2.289 -1.637 -3.939 1.00 90.50 92 ARG A O 1
ATOM 732 N N . SER A 1 93 ? -3.341 -3.149 -5.223 1.00 90.50 93 SER A N 1
ATOM 733 C CA . SER A 1 93 ? -4.721 -2.773 -4.912 1.00 90.50 93 SER A CA 1
ATOM 734 C C . SER A 1 93 ? -5.687 -3.896 -5.339 1.00 90.50 93 SER A C 1
ATOM 736 O O . SER A 1 93 ? -5.270 -4.865 -5.980 1.00 90.50 93 SER A O 1
ATOM 738 N N . CYS A 1 94 ? -6.971 -3.778 -4.997 1.00 92.31 94 CYS A N 1
ATOM 739 C CA . CYS A 1 94 ? -8.055 -4.639 -5.466 1.00 92.31 94 CYS A CA 1
ATOM 740 C C . CYS A 1 94 ? -9.308 -3.808 -5.803 1.00 92.31 94 CYS A C 1
ATOM 742 O O . CYS A 1 94 ? -9.551 -2.752 -5.210 1.00 92.31 94 CYS A O 1
ATOM 744 N N . LYS A 1 95 ? -10.123 -4.267 -6.761 1.00 92.94 95 LYS A N 1
ATOM 745 C CA . LYS A 1 95 ? -11.303 -3.509 -7.213 1.00 92.94 95 LYS A CA 1
ATOM 746 C C . LYS A 1 95 ? -12.382 -3.408 -6.148 1.00 92.94 95 LYS A C 1
ATOM 748 O O . LYS A 1 95 ? -13.079 -2.407 -6.085 1.00 92.94 95 LYS A O 1
ATOM 753 N N . GLU A 1 96 ? -12.479 -4.392 -5.267 1.00 94.12 96 GLU A N 1
ATOM 754 C CA . GLU A 1 96 ? -13.439 -4.415 -4.164 1.00 94.12 96 GLU A CA 1
ATOM 755 C C . GLU A 1 96 ? -13.318 -3.171 -3.268 1.00 94.12 96 GLU A C 1
ATOM 757 O O . GLU A 1 96 ? -14.288 -2.766 -2.629 1.00 94.12 96 GLU A O 1
ATOM 762 N N . ILE A 1 97 ? -12.134 -2.551 -3.248 1.00 88.12 97 ILE A N 1
ATOM 763 C CA . ILE A 1 97 ? -11.809 -1.388 -2.430 1.00 88.12 97 ILE A CA 1
ATOM 764 C C . ILE A 1 97 ? -11.599 -0.134 -3.297 1.00 88.12 97 ILE A C 1
ATOM 766 O O . ILE A 1 97 ? -12.163 0.918 -2.978 1.00 88.12 97 ILE A O 1
ATOM 770 N N . ASP A 1 98 ? -10.899 -0.254 -4.430 1.00 87.69 98 ASP A N 1
ATOM 771 C CA . ASP A 1 98 ? -10.395 0.881 -5.222 1.00 87.69 98 ASP A CA 1
ATOM 772 C C . ASP A 1 98 ? -11.002 1.032 -6.627 1.00 87.69 98 ASP A C 1
ATOM 774 O O . ASP A 1 98 ? -10.447 1.774 -7.438 1.00 87.69 98 ASP A O 1
ATOM 778 N N . ASP A 1 99 ? -12.129 0.380 -6.946 1.00 85.88 99 ASP A N 1
ATOM 779 C CA . ASP A 1 99 ? -12.681 0.324 -8.318 1.00 85.88 99 ASP A CA 1
ATOM 780 C C . ASP A 1 99 ? -12.676 1.680 -9.050 1.00 85.88 99 ASP A C 1
ATOM 782 O O . ASP A 1 99 ? -12.084 1.832 -10.118 1.00 85.88 99 ASP A O 1
ATOM 786 N N . VAL A 1 100 ? -13.243 2.714 -8.415 1.00 90.25 100 VAL A N 1
ATOM 787 C CA . VAL A 1 100 ? -13.340 4.067 -8.988 1.00 90.25 100 VAL A CA 1
ATOM 788 C C . VAL A 1 100 ? -11.962 4.664 -9.286 1.00 90.25 100 VAL A C 1
ATOM 790 O O . VAL A 1 100 ? -11.795 5.339 -10.305 1.00 90.25 100 VAL A O 1
ATOM 793 N N . TYR A 1 101 ? -10.966 4.429 -8.429 1.00 89.38 101 TYR A N 1
ATOM 794 C CA . TYR A 1 101 ? -9.614 4.961 -8.604 1.00 89.38 101 TYR A CA 1
ATOM 795 C C . TYR A 1 101 ? -8.840 4.199 -9.677 1.00 89.38 101 TYR A C 1
ATOM 797 O O . TYR A 1 101 ? -8.150 4.830 -10.477 1.00 89.38 101 TYR A O 1
ATOM 805 N N . ILE A 1 102 ? -9.001 2.876 -9.750 1.00 90.19 102 ILE A N 1
ATOM 806 C CA . ILE A 1 102 ? -8.398 2.038 -10.795 1.00 90.19 102 ILE A CA 1
ATOM 807 C C . ILE A 1 102 ? -8.942 2.444 -12.169 1.00 90.19 102 ILE A C 1
ATOM 809 O O . ILE A 1 102 ? -8.168 2.705 -13.092 1.00 90.19 102 ILE A O 1
ATOM 813 N N . ASP A 1 103 ? -10.262 2.585 -12.290 1.00 90.44 103 ASP A N 1
ATOM 814 C CA . ASP A 1 103 ? -10.914 3.022 -13.525 1.00 90.44 103 ASP A CA 1
ATOM 815 C C . ASP A 1 103 ? -10.519 4.449 -13.914 1.00 90.44 103 ASP A C 1
ATOM 817 O O . ASP A 1 103 ? -10.357 4.774 -15.093 1.00 90.44 103 ASP A O 1
ATOM 821 N N . THR A 1 104 ? -10.364 5.327 -12.924 1.00 91.88 104 THR A N 1
ATOM 822 C CA . THR A 1 104 ? -9.903 6.699 -13.153 1.00 91.88 104 THR A CA 1
ATOM 823 C C . THR A 1 104 ? -8.457 6.713 -13.635 1.00 91.88 104 THR A C 1
ATOM 825 O O . THR A 1 104 ? -8.158 7.399 -14.610 1.00 91.88 104 THR A O 1
ATOM 828 N N . LEU A 1 105 ? -7.572 5.923 -13.021 1.00 89.69 105 LEU A N 1
ATOM 829 C CA . LEU A 1 105 ? -6.183 5.801 -13.456 1.00 89.69 105 LEU A CA 1
ATOM 830 C C . LEU A 1 105 ? -6.111 5.280 -14.891 1.00 89.69 105 LEU A C 1
ATOM 832 O O . LEU A 1 105 ? -5.421 5.882 -15.708 1.00 89.69 105 LEU A O 1
ATOM 836 N N . HIS A 1 106 ? -6.887 4.243 -15.218 1.00 91.50 106 HIS A N 1
ATOM 837 C CA . HIS A 1 106 ? -6.996 3.713 -16.577 1.00 91.50 106 HIS A CA 1
ATOM 838 C C . HIS A 1 106 ? -7.373 4.798 -17.597 1.00 91.50 106 HIS A C 1
ATOM 840 O O . HIS A 1 106 ? -6.726 4.908 -18.636 1.00 91.50 106 HIS A O 1
ATOM 846 N N . LYS A 1 107 ? -8.352 5.654 -17.275 1.00 92.25 107 LYS A N 1
ATOM 847 C CA . LYS A 1 107 ? -8.767 6.781 -18.132 1.00 92.25 107 LYS A CA 1
ATOM 848 C C . LYS A 1 107 ? -7.711 7.879 -18.248 1.00 92.25 107 LYS A C 1
ATOM 850 O O . LYS A 1 107 ? -7.606 8.499 -19.299 1.00 92.25 107 LYS A O 1
ATOM 855 N N . ILE A 1 108 ? -6.968 8.157 -17.175 1.00 89.81 108 ILE A N 1
ATOM 856 C CA . ILE A 1 108 ? -5.929 9.198 -17.162 1.00 89.81 108 ILE A CA 1
ATOM 857 C C . ILE A 1 108 ? -4.737 8.777 -18.019 1.00 89.81 108 ILE A C 1
ATOM 859 O O . ILE A 1 108 ? -4.200 9.589 -18.769 1.00 89.81 108 ILE A O 1
ATOM 863 N N . VAL A 1 109 ? -4.306 7.523 -17.883 1.00 90.00 109 VAL A N 1
ATOM 864 C CA . VAL A 1 109 ? -3.098 7.018 -18.549 1.00 90.00 109 VAL A CA 1
ATOM 865 C C . VAL A 1 109 ? -3.371 6.435 -19.933 1.00 90.00 109 VAL A C 1
ATOM 867 O O . VAL A 1 109 ? -2.417 6.229 -20.678 1.00 90.00 109 VAL A O 1
ATOM 870 N N . ASP A 1 110 ? -4.642 6.170 -20.254 1.00 93.00 110 ASP A N 1
ATOM 871 C CA . ASP A 1 110 ? -5.121 5.544 -21.495 1.00 93.00 110 ASP A CA 1
ATOM 872 C C . ASP A 1 110 ? -4.396 4.225 -21.822 1.00 93.00 110 ASP A C 1
ATOM 874 O O . ASP A 1 110 ? -3.983 3.950 -22.949 1.00 93.00 110 ASP A O 1
ATOM 878 N N . LYS A 1 111 ? -4.164 3.410 -20.784 1.00 92.06 111 LYS A N 1
ATOM 879 C CA . LYS A 1 111 ? -3.404 2.150 -20.853 1.00 92.06 111 LYS A CA 1
ATOM 880 C C . LYS A 1 111 ? -3.987 1.099 -19.918 1.00 92.06 111 LYS A C 1
ATOM 882 O O . LYS A 1 111 ? -4.605 1.470 -18.920 1.00 92.06 111 LYS A O 1
ATOM 887 N N . PRO A 1 112 ? -3.763 -0.202 -20.175 1.00 93.31 112 PRO A N 1
ATOM 888 C CA . PRO A 1 112 ? -4.163 -1.260 -19.253 1.00 93.31 112 PRO A CA 1
ATOM 889 C C . PRO A 1 112 ? -3.620 -1.023 -17.837 1.00 93.31 112 PRO A C 1
ATOM 891 O O . PRO A 1 112 ? -2.420 -0.803 -17.660 1.00 93.31 112 PRO A O 1
ATOM 894 N N . VAL A 1 113 ? -4.508 -1.081 -16.842 1.00 93.88 113 VAL A N 1
ATOM 895 C CA . VAL A 1 113 ? -4.172 -1.001 -15.415 1.00 93.88 113 VAL A CA 1
ATOM 896 C C . VAL A 1 113 ? -4.606 -2.301 -14.752 1.00 93.88 113 VAL A C 1
ATOM 898 O O . VAL A 1 113 ? -5.779 -2.669 -14.812 1.00 93.88 113 VAL A O 1
ATOM 901 N N . PHE A 1 114 ? -3.660 -2.985 -14.119 1.00 93.94 114 PHE A N 1
ATOM 902 C CA . PHE A 1 114 ? -3.868 -4.265 -13.460 1.00 93.94 114 PHE A CA 1
ATOM 903 C C . PHE A 1 114 ? -3.705 -4.107 -11.946 1.00 93.94 114 PHE A C 1
ATOM 905 O O . PHE A 1 114 ? -2.578 -3.918 -11.476 1.00 93.94 114 PHE A O 1
ATOM 912 N N . PRO A 1 115 ? -4.789 -4.192 -11.156 1.00 93.88 115 PRO A N 1
ATOM 913 C CA . PRO A 1 115 ? -4.641 -4.533 -9.749 1.00 93.88 115 PRO A CA 1
ATOM 914 C C . PRO A 1 115 ? -3.980 -5.913 -9.639 1.00 93.88 115 PRO A C 1
ATOM 916 O O . PRO A 1 115 ? -4.344 -6.825 -10.379 1.00 93.88 115 PRO A O 1
ATOM 919 N N . VAL A 1 116 ? -3.011 -6.063 -8.735 1.00 93.00 116 VAL A N 1
ATOM 920 C CA . VAL A 1 116 ? -2.322 -7.344 -8.445 1.00 93.00 116 VAL A CA 1
ATOM 921 C C . VAL A 1 116 ? -2.581 -7.831 -7.022 1.00 93.00 116 VAL A C 1
ATOM 923 O O . VAL A 1 116 ? -1.764 -8.522 -6.415 1.00 93.00 116 VAL A O 1
ATOM 926 N N . GLY A 1 117 ? -3.731 -7.439 -6.478 1.00 90.88 117 GLY A N 1
ATOM 927 C CA . GLY A 1 117 ? -4.094 -7.707 -5.100 1.00 90.88 117 GLY A CA 1
ATOM 928 C C . GLY A 1 117 ? -3.239 -6.919 -4.113 1.00 90.88 117 GLY A C 1
ATOM 929 O O . GLY A 1 117 ? -2.406 -6.072 -4.458 1.00 90.88 117 GLY A O 1
ATOM 930 N N . LEU A 1 118 ? -3.455 -7.210 -2.837 1.00 88.12 118 LEU A N 1
ATOM 931 C CA . LEU A 1 118 ? -2.814 -6.480 -1.746 1.00 88.12 118 LEU A CA 1
ATOM 932 C C . LEU A 1 118 ? -1.443 -7.048 -1.349 1.00 88.12 118 LEU A C 1
ATOM 934 O O . LEU A 1 118 ? -0.810 -6.516 -0.434 1.00 88.12 118 LEU A O 1
ATOM 938 N N . LEU A 1 119 ? -0.960 -8.072 -2.068 1.00 78.56 119 LEU A N 1
ATOM 939 C CA . LEU A 1 119 ? 0.315 -8.763 -1.831 1.00 78.56 119 LEU A CA 1
ATOM 940 C C . LEU A 1 119 ? 0.471 -9.127 -0.349 1.00 78.56 119 LEU A C 1
ATOM 942 O O . LEU A 1 119 ? 1.348 -8.613 0.348 1.00 78.56 119 LEU A O 1
ATOM 946 N N . LEU A 1 120 ? -0.469 -9.939 0.139 1.00 74.31 120 LEU A N 1
ATOM 947 C CA . LEU A 1 120 ? -0.560 -10.301 1.548 1.00 74.31 120 LEU A CA 1
ATOM 948 C C . LEU A 1 120 ? 0.708 -11.007 2.008 1.00 74.31 120 LEU A C 1
ATOM 950 O O . LEU A 1 120 ? 1.266 -11.852 1.304 1.00 74.31 120 LEU A O 1
ATOM 954 N N . SER A 1 121 ? 1.140 -10.673 3.221 1.00 65.44 121 SER A N 1
ATOM 955 C CA . SER A 1 121 ? 2.220 -11.413 3.852 1.00 65.44 121 SER A CA 1
ATOM 956 C C . SER A 1 121 ? 1.715 -12.830 4.142 1.00 65.44 121 SER A C 1
ATOM 958 O O . SER A 1 121 ? 0.601 -12.979 4.666 1.00 65.44 121 SER A O 1
ATOM 960 N N . PRO A 1 122 ? 2.477 -13.881 3.790 1.00 62.44 122 PRO A N 1
ATOM 961 C CA . PRO A 1 122 ? 2.065 -15.245 4.072 1.00 62.44 122 PRO A CA 1
ATOM 962 C C . PRO A 1 122 ? 1.804 -15.390 5.568 1.00 62.44 122 PRO A C 1
ATOM 964 O O . PRO A 1 122 ? 2.544 -14.838 6.390 1.00 62.44 122 PRO A O 1
ATOM 967 N N . SER A 1 123 ? 0.749 -16.132 5.924 1.00 60.28 123 SER A N 1
ATOM 968 C CA . SER A 1 123 ? 0.421 -16.374 7.326 1.00 60.28 123 SER A CA 1
ATOM 969 C C . SER A 1 123 ? 1.682 -16.823 8.063 1.00 60.28 123 SER A C 1
ATOM 971 O O . SER A 1 123 ? 2.391 -17.701 7.555 1.00 60.28 123 SER A O 1
ATOM 973 N N . PRO A 1 124 ? 1.992 -16.222 9.224 1.00 57.47 124 PRO A N 1
ATOM 974 C CA . PRO A 1 124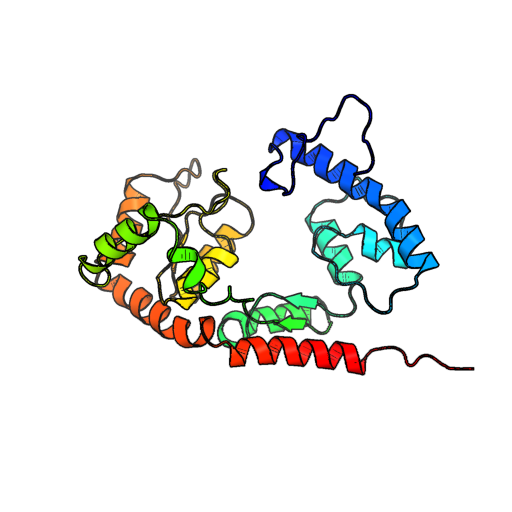 ? 3.246 -16.482 9.896 1.00 57.47 124 PRO A CA 1
ATOM 975 C C . PRO A 1 124 ? 3.417 -17.988 10.101 1.00 57.47 124 PRO A C 1
ATOM 977 O O . PRO A 1 124 ? 2.601 -18.628 10.766 1.00 57.47 124 PRO A O 1
ATOM 980 N N . SER A 1 125 ? 4.445 -18.579 9.483 1.00 51.97 125 SER A N 1
ATOM 981 C CA . SER A 1 125 ? 4.691 -20.008 9.660 1.00 51.97 125 SER A CA 1
ATOM 982 C C . SER A 1 125 ? 4.897 -20.273 11.154 1.00 51.97 125 SER A C 1
ATOM 984 O O . SER A 1 125 ? 5.656 -19.566 11.821 1.00 51.97 125 SER A O 1
ATOM 986 N N . THR A 1 126 ? 4.223 -21.288 11.696 1.00 51.62 126 THR A N 1
ATOM 987 C CA . THR A 1 126 ? 4.263 -21.658 13.125 1.00 51.62 126 THR A CA 1
ATOM 988 C C . THR A 1 126 ? 5.685 -21.822 13.676 1.00 51.62 126 THR A C 1
ATOM 990 O O . THR A 1 126 ? 5.906 -21.702 14.879 1.00 51.62 126 THR A O 1
ATOM 993 N N . ASN A 1 127 ? 6.667 -22.043 12.798 1.00 52.22 127 ASN A N 1
ATOM 994 C CA . ASN A 1 127 ? 8.068 -22.216 13.153 1.00 52.22 127 ASN A CA 1
ATOM 995 C C . ASN A 1 127 ? 8.776 -20.908 13.549 1.00 52.22 127 ASN A C 1
ATOM 997 O O . ASN A 1 127 ? 9.681 -20.977 14.378 1.00 52.22 127 ASN A O 1
ATOM 1001 N N . LEU A 1 128 ? 8.349 -19.730 13.066 1.00 50.88 128 LEU A N 1
ATOM 1002 C CA . LEU A 1 128 ? 8.992 -18.447 13.416 1.00 50.88 128 LEU A CA 1
ATOM 1003 C C . LEU A 1 128 ? 8.839 -18.097 14.912 1.00 50.88 128 LEU A C 1
ATOM 1005 O O . LEU A 1 128 ? 9.690 -17.432 15.491 1.00 50.88 128 LEU A O 1
ATOM 1009 N N . PHE A 1 129 ? 7.769 -18.584 15.547 1.00 51.50 129 PHE A N 1
ATOM 1010 C CA . PHE A 1 129 ? 7.403 -18.299 16.945 1.00 51.50 129 PHE A CA 1
ATOM 1011 C C . PHE A 1 129 ? 7.859 -19.388 17.921 1.00 51.50 129 PHE A C 1
ATOM 1013 O O . PHE A 1 129 ? 7.767 -19.230 19.138 1.00 51.50 129 PHE A O 1
ATOM 1020 N N . SER A 1 130 ? 8.319 -20.529 17.405 1.00 53.16 130 SER A N 1
ATOM 1021 C CA . SER A 1 130 ? 8.624 -21.702 18.229 1.00 53.16 130 SER A CA 1
ATOM 1022 C C . SER A 1 130 ? 9.972 -21.634 18.958 1.00 53.16 130 SER A C 1
ATOM 1024 O O . SER A 1 130 ? 10.133 -22.316 19.969 1.00 53.16 130 SER A O 1
ATOM 1026 N N . SER A 1 131 ? 10.919 -20.800 18.510 1.00 58.75 131 SER A N 1
ATOM 1027 C CA . SER A 1 131 ? 12.277 -20.753 19.078 1.00 58.75 131 SER A CA 1
ATOM 1028 C C . SER A 1 131 ? 12.540 -19.604 20.053 1.00 58.75 131 SER A C 1
ATOM 1030 O O . SER A 1 131 ? 13.462 -19.714 20.859 1.00 58.75 131 SER A O 1
ATOM 1032 N N . ASP A 1 132 ? 11.763 -18.516 20.008 1.00 67.06 132 ASP A N 1
ATOM 1033 C CA . ASP A 1 132 ? 11.989 -17.345 20.864 1.00 67.06 132 ASP A CA 1
ATOM 1034 C C . ASP A 1 132 ? 11.030 -17.328 22.068 1.00 67.06 132 ASP A C 1
ATOM 1036 O O . ASP A 1 132 ? 9.816 -17.140 21.946 1.00 67.06 132 ASP A O 1
ATOM 1040 N N . THR A 1 133 ? 11.589 -17.519 23.263 1.00 74.19 133 THR A N 1
ATOM 1041 C CA . THR A 1 133 ? 10.848 -17.550 24.532 1.00 74.19 133 THR A CA 1
ATOM 1042 C C . THR A 1 133 ? 10.201 -16.206 24.882 1.00 74.19 133 THR A C 1
ATOM 1044 O O . THR A 1 133 ? 9.196 -16.175 25.603 1.00 74.19 133 THR A O 1
ATOM 1047 N N . SER A 1 134 ? 10.733 -15.093 24.365 1.00 78.75 134 SER A N 1
ATOM 1048 C CA . SER A 1 134 ? 10.190 -13.752 24.598 1.00 78.75 134 SER A CA 1
ATOM 1049 C C . SER A 1 134 ? 8.888 -13.537 23.825 1.00 78.75 134 SER A C 1
ATOM 1051 O O . SER A 1 134 ? 7.885 -13.113 24.403 1.00 78.75 134 SER A O 1
ATOM 1053 N N . VAL A 1 135 ? 8.862 -13.945 22.556 1.00 76.75 135 VAL A N 1
ATOM 1054 C CA . VAL A 1 135 ? 7.692 -13.844 21.680 1.00 76.75 135 VAL A CA 1
ATOM 1055 C C . VAL A 1 135 ? 6.542 -14.697 22.219 1.00 76.75 135 VAL A C 1
ATOM 1057 O O . VAL A 1 135 ? 5.423 -14.208 22.366 1.00 76.75 135 VAL A O 1
ATOM 1060 N N . GLN A 1 136 ? 6.818 -15.938 22.629 1.00 79.19 136 GLN A N 1
ATOM 1061 C CA . GLN A 1 136 ? 5.809 -16.817 23.244 1.00 79.19 136 GLN A CA 1
ATOM 1062 C C . GLN A 1 136 ? 5.195 -16.215 24.513 1.00 79.19 136 GLN A C 1
ATOM 1064 O O . GLN A 1 136 ? 3.996 -16.357 24.763 1.00 79.19 136 GLN A O 1
ATOM 1069 N N . SER A 1 137 ? 6.005 -15.521 25.314 1.00 85.75 137 SER A N 1
ATOM 1070 C CA . SER A 1 137 ? 5.539 -14.867 26.538 1.00 85.75 137 SER A CA 1
ATOM 1071 C C . SER A 1 137 ? 4.593 -13.698 26.243 1.00 85.75 137 SER A C 1
ATOM 1073 O O . SER A 1 137 ? 3.612 -13.523 26.968 1.00 85.75 137 SER A O 1
ATOM 1075 N N . ILE A 1 138 ? 4.841 -12.939 25.167 1.00 86.25 138 ILE A N 1
ATOM 1076 C CA . ILE A 1 138 ? 3.955 -11.855 24.711 1.00 86.25 138 ILE A CA 1
ATOM 1077 C C . ILE A 1 138 ? 2.599 -12.421 24.287 1.00 86.25 138 ILE A C 1
ATOM 1079 O O . ILE A 1 138 ? 1.575 -11.942 24.768 1.00 86.25 138 ILE A O 1
ATOM 1083 N N . PHE A 1 139 ? 2.569 -13.470 23.459 1.00 85.56 139 PHE A N 1
ATOM 1084 C CA . PHE A 1 139 ? 1.305 -14.086 23.035 1.00 85.56 139 PHE A CA 1
ATOM 1085 C C . PHE A 1 139 ? 0.526 -14.674 24.212 1.00 85.56 139 PHE A C 1
ATOM 1087 O O . PHE A 1 139 ? -0.661 -14.402 24.360 1.00 85.56 139 PHE A O 1
ATOM 1094 N N . LYS A 1 140 ? 1.208 -15.350 25.145 1.00 88.06 140 LYS A N 1
ATOM 1095 C CA . LYS A 1 140 ? 0.574 -15.835 26.377 1.00 88.06 140 LYS A CA 1
ATOM 1096 C C . LYS A 1 140 ? -0.029 -14.703 27.216 1.00 88.06 140 LYS A C 1
ATOM 1098 O O . LYS A 1 140 ? -1.021 -14.924 27.912 1.00 88.06 140 LYS A O 1
ATOM 1103 N N . TRP A 1 141 ? 0.586 -13.519 27.216 1.00 92.19 141 TRP A N 1
ATOM 1104 C CA . TRP A 1 141 ? 0.030 -12.337 27.874 1.00 92.19 141 TRP A CA 1
ATOM 1105 C C . TRP A 1 141 ? -1.171 -11.774 27.104 1.00 92.19 141 TRP A C 1
ATOM 1107 O O . TRP A 1 141 ? -2.177 -11.461 27.740 1.00 92.19 141 TRP A O 1
ATOM 1117 N N . LEU A 1 142 ? -1.099 -11.696 25.770 1.00 88.62 142 LEU A N 1
ATOM 1118 C CA . LEU A 1 142 ? -2.195 -11.240 24.904 1.00 88.62 142 LEU A CA 1
ATOM 1119 C C . LEU A 1 142 ? -3.447 -12.115 25.060 1.00 88.62 142 LEU A C 1
ATOM 1121 O O . LEU A 1 142 ? -4.543 -11.577 25.203 1.00 88.62 142 LEU A O 1
ATOM 1125 N N . ASP A 1 143 ? -3.282 -13.437 25.146 1.00 89.75 143 ASP A N 1
ATOM 1126 C CA . ASP A 1 143 ? -4.381 -14.402 25.308 1.00 89.75 143 ASP A CA 1
ATOM 1127 C C . ASP A 1 143 ? -5.175 -14.221 26.617 1.00 89.75 143 ASP A C 1
ATOM 1129 O O . ASP A 1 143 ? -6.308 -14.687 26.738 1.00 89.75 143 ASP A O 1
ATOM 1133 N N . GLN A 1 144 ? -4.597 -13.550 27.619 1.00 94.06 144 GLN A N 1
ATOM 1134 C CA . GLN A 1 144 ? -5.251 -13.280 28.907 1.00 94.06 144 GLN A CA 1
ATOM 1135 C C . GLN A 1 144 ? -6.096 -11.999 28.895 1.00 94.06 144 GLN A C 1
ATOM 1137 O O . GLN A 1 144 ? -6.806 -11.720 29.864 1.00 94.06 144 GLN A O 1
ATOM 1142 N N . GLN A 1 145 ? -6.004 -11.196 27.834 1.00 92.31 145 GLN A N 1
ATOM 1143 C CA . GLN A 1 145 ? -6.680 -9.906 27.740 1.00 92.31 145 GLN A CA 1
ATOM 1144 C C . GLN A 1 145 ? -8.108 -10.086 27.215 1.00 92.31 145 GLN A C 1
ATOM 1146 O O . GLN A 1 145 ? -8.436 -11.058 26.533 1.00 92.31 145 GLN A O 1
ATOM 1151 N N . LYS A 1 146 ? -8.998 -9.137 27.521 1.00 89.62 146 LYS A N 1
ATOM 1152 C CA . LYS A 1 146 ? -10.352 -9.160 26.959 1.00 89.62 146 LYS A CA 1
ATOM 1153 C C . LYS A 1 146 ? -10.262 -8.955 25.440 1.00 89.62 146 LYS A C 1
ATOM 1155 O O . LYS A 1 146 ? -9.511 -8.110 24.961 1.00 89.62 146 LYS A O 1
ATOM 1160 N N . SER A 1 147 ? -11.069 -9.687 24.672 1.00 85.06 147 SER A N 1
ATOM 1161 C CA . SER A 1 147 ? -11.129 -9.501 23.216 1.00 85.06 147 SER A CA 1
ATOM 1162 C C . SER A 1 147 ? -11.387 -8.029 22.856 1.00 85.06 147 SER A C 1
ATOM 1164 O O . SER A 1 147 ? -12.294 -7.400 23.410 1.00 85.06 147 SER A O 1
ATOM 1166 N N . GLY A 1 148 ? -10.550 -7.480 21.970 1.00 79.38 148 GLY A N 1
ATOM 1167 C CA . GLY A 1 148 ? -10.613 -6.085 21.526 1.00 79.38 148 GLY A CA 1
ATOM 1168 C C . GLY A 1 148 ? -10.176 -5.038 22.558 1.00 79.38 148 GLY A C 1
ATOM 1169 O O . GLY A 1 148 ? -10.415 -3.857 22.336 1.00 79.38 148 GLY A O 1
ATOM 1170 N N . SER A 1 149 ? -9.564 -5.423 23.688 1.00 83.19 149 SER A N 1
ATOM 1171 C CA . SER A 1 149 ? -9.133 -4.463 24.722 1.00 83.19 149 SER A CA 1
ATOM 1172 C C . SER A 1 149 ? -7.698 -3.962 24.576 1.00 83.19 149 SER A C 1
ATOM 1174 O O . SER A 1 149 ? -7.249 -3.183 25.414 1.00 83.19 149 SER A O 1
ATOM 1176 N N . ILE A 1 150 ? -6.959 -4.437 23.573 1.00 85.81 150 ILE A N 1
ATOM 1177 C CA . ILE A 1 150 ? -5.555 -4.087 23.359 1.00 85.81 150 ILE A CA 1
ATOM 1178 C C . ILE A 1 150 ? -5.433 -3.142 22.173 1.00 85.81 150 ILE A C 1
ATOM 1180 O O . ILE A 1 150 ? -5.906 -3.435 21.079 1.00 85.81 150 ILE A O 1
ATOM 1184 N N . LEU A 1 151 ? -4.761 -2.017 22.412 1.00 83.31 151 LEU A N 1
ATOM 1185 C CA . LEU A 1 151 ? -4.291 -1.113 21.376 1.00 83.31 151 LEU A CA 1
ATOM 1186 C C . LEU A 1 151 ? -2.858 -1.504 21.018 1.00 83.31 151 LEU A C 1
ATOM 1188 O O . LEU A 1 151 ? -1.953 -1.374 21.844 1.00 83.31 151 LEU A O 1
ATOM 1192 N N . PHE A 1 152 ? -2.657 -1.961 19.788 1.00 82.06 152 PHE A N 1
ATOM 1193 C CA . PHE A 1 152 ? -1.324 -2.094 19.222 1.00 82.06 152 PHE A CA 1
ATOM 1194 C C . PHE A 1 152 ? -0.885 -0.741 18.655 1.00 82.06 152 PHE A C 1
ATOM 1196 O O . PHE A 1 152 ? -1.585 -0.156 17.832 1.00 82.06 152 PHE A O 1
ATOM 1203 N N . VAL A 1 153 ? 0.264 -0.238 19.109 1.00 79.25 153 VAL A N 1
ATOM 1204 C CA . VAL A 1 153 ? 0.885 0.978 18.572 1.00 79.25 153 VAL A CA 1
ATOM 1205 C C . VAL A 1 153 ? 2.215 0.579 17.955 1.00 79.25 153 VAL A C 1
ATOM 1207 O O . VAL A 1 153 ? 3.188 0.337 18.668 1.00 79.25 153 VAL A O 1
ATOM 1210 N N . GLY A 1 154 ? 2.239 0.493 16.630 1.00 64.50 154 GLY A N 1
ATOM 1211 C CA . GLY A 1 154 ? 3.443 0.246 15.849 1.00 64.50 154 GLY A CA 1
ATOM 1212 C C . GLY A 1 154 ? 3.663 1.389 14.870 1.00 64.50 154 GLY A C 1
ATOM 1213 O O . GLY A 1 154 ? 2.750 1.760 14.141 1.00 64.50 154 GLY A O 1
ATOM 1214 N N . PHE A 1 155 ? 4.877 1.931 14.838 1.00 62.88 155 PHE A N 1
ATOM 1215 C CA . PHE A 1 155 ? 5.285 2.946 13.860 1.00 62.88 155 PHE A CA 1
ATOM 1216 C C . PHE A 1 155 ? 6.000 2.326 12.644 1.00 62.88 155 PHE A C 1
ATOM 1218 O O . PHE A 1 155 ? 6.675 3.040 11.912 1.00 62.88 155 PHE A O 1
ATOM 1225 N N . GLY A 1 156 ? 5.881 1.002 12.459 1.00 56.22 156 GLY A N 1
ATOM 1226 C CA . GLY A 1 156 ? 6.696 0.214 11.529 1.00 56.22 156 GLY A CA 1
ATOM 1227 C C . GLY A 1 156 ? 8.091 -0.112 12.085 1.00 56.22 156 GLY A C 1
ATOM 1228 O O . GLY A 1 156 ? 8.518 0.447 13.094 1.00 56.22 156 GLY A O 1
ATOM 1229 N N . SER A 1 157 ? 8.807 -1.039 11.439 1.00 49.47 157 SER A N 1
ATOM 1230 C CA . SER A 1 157 ? 10.220 -1.358 11.734 1.00 49.47 157 SER A CA 1
ATOM 1231 C C . SER A 1 157 ? 11.178 -0.213 11.374 1.00 49.47 157 SER A C 1
ATOM 1233 O O . SER A 1 157 ? 12.334 -0.194 11.792 1.00 49.47 157 SER A O 1
ATOM 1235 N N . GLU A 1 158 ? 10.688 0.773 10.631 1.00 49.28 158 GLU A N 1
ATOM 1236 C CA . GLU A 1 158 ? 11.437 1.911 10.128 1.00 49.28 158 GLU A CA 1
ATOM 1237 C C . GLU A 1 158 ? 11.298 3.113 11.080 1.00 49.28 158 GLU A C 1
ATOM 1239 O O . GLU A 1 158 ? 10.549 4.053 10.827 1.00 49.28 158 GLU A O 1
ATOM 1244 N N . CYS A 1 159 ? 12.017 3.094 12.208 1.00 38.06 159 CYS A N 1
ATOM 1245 C CA . CYS A 1 159 ? 12.054 4.185 13.196 1.00 38.06 159 CYS A CA 1
ATOM 1246 C C . CYS A 1 159 ? 12.784 5.448 12.681 1.00 38.06 159 CYS A C 1
ATOM 1248 O O . CYS A 1 159 ? 13.826 5.857 13.188 1.00 38.06 159 CYS A O 1
ATOM 1250 N N . LYS A 1 160 ? 12.192 6.111 11.692 1.00 42.25 160 LYS A N 1
ATOM 1251 C CA . LYS A 1 160 ? 12.170 7.573 11.523 1.00 42.25 160 LYS A CA 1
ATOM 1252 C C . LYS A 1 160 ? 10.679 7.961 11.623 1.00 42.25 160 LYS A C 1
ATOM 1254 O O . LYS A 1 160 ? 9.855 7.083 11.396 1.00 42.25 160 LYS A O 1
ATOM 1259 N N . PRO A 1 161 ? 10.270 9.184 12.010 1.00 33.94 161 PRO A N 1
ATOM 1260 C CA . PRO A 1 161 ? 8.852 9.556 12.203 1.00 33.94 161 PRO A CA 1
ATOM 1261 C C . PRO A 1 161 ? 8.041 9.586 10.885 1.00 33.94 161 PRO A C 1
ATOM 1263 O O . PRO A 1 161 ? 7.482 10.604 10.506 1.00 33.94 161 PRO A O 1
ATOM 1266 N N . ILE A 1 162 ? 8.026 8.479 10.144 1.00 35.69 162 ILE A N 1
ATOM 1267 C CA . ILE A 1 162 ? 7.679 8.391 8.730 1.00 35.69 162 ILE A CA 1
ATOM 1268 C C . ILE A 1 162 ? 6.616 7.310 8.483 1.00 35.69 162 ILE A C 1
ATOM 1270 O O . ILE A 1 162 ? 6.029 7.364 7.420 1.00 35.69 162 ILE A O 1
ATOM 1274 N N . TRP A 1 163 ? 6.256 6.389 9.396 1.00 44.62 163 TRP A N 1
ATOM 1275 C CA . TRP A 1 163 ? 5.512 5.172 8.978 1.00 44.62 163 TRP A CA 1
ATOM 1276 C C . TRP A 1 163 ? 4.332 4.704 9.849 1.00 44.62 163 TRP A C 1
ATOM 1278 O O . TRP A 1 163 ? 4.101 3.511 10.019 1.00 44.62 163 TRP A O 1
ATOM 1288 N N . GLY A 1 164 ? 3.498 5.632 10.327 1.00 43.38 164 GLY A N 1
ATOM 1289 C CA . GLY A 1 164 ? 2.199 5.293 10.935 1.00 43.38 164 GLY A CA 1
ATOM 1290 C C . GLY A 1 164 ? 1.048 5.042 9.941 1.00 43.38 164 GLY A C 1
ATOM 1291 O O . GLY A 1 164 ? -0.073 4.812 10.383 1.00 43.38 164 GLY A O 1
ATOM 1292 N N . GLY A 1 165 ? 1.279 5.135 8.621 1.00 50.34 165 GLY A N 1
ATOM 1293 C CA . GLY A 1 165 ? 0.202 5.146 7.612 1.00 50.34 165 GLY A CA 1
ATOM 1294 C C . GLY A 1 165 ? 0.570 4.645 6.210 1.00 50.34 165 GLY A C 1
ATOM 1295 O O . GLY A 1 165 ? -0.068 5.047 5.238 1.00 50.34 165 GLY A O 1
ATOM 1296 N N . GLY A 1 166 ? 1.619 3.828 6.076 1.00 66.94 166 GLY A N 1
ATOM 1297 C CA . GLY A 1 166 ? 1.973 3.211 4.792 1.00 66.94 166 GLY A CA 1
ATOM 1298 C C . GLY A 1 166 ? 0.968 2.129 4.378 1.00 66.94 166 GLY A C 1
ATOM 1299 O O . GLY A 1 166 ? 0.439 1.413 5.230 1.00 66.94 166 GLY A O 1
ATOM 1300 N N . TRP A 1 167 ? 0.731 1.974 3.072 1.00 77.50 167 TRP A N 1
ATOM 1301 C CA . TRP A 1 167 ? -0.273 1.038 2.537 1.00 77.50 167 TRP A CA 1
ATOM 1302 C C . TRP A 1 167 ? -0.044 -0.433 2.939 1.00 77.50 167 TRP A C 1
ATOM 1304 O O . TRP A 1 167 ? -1.000 -1.191 3.112 1.00 77.50 167 TRP A O 1
ATOM 1314 N N . GLY A 1 168 ? 1.213 -0.833 3.171 1.00 80.62 168 GLY A N 1
ATOM 1315 C CA . GLY A 1 168 ? 1.557 -2.156 3.707 1.00 80.62 168 GLY A CA 1
ATOM 1316 C C . GLY A 1 168 ? 0.969 -2.406 5.101 1.00 80.62 168 GLY A C 1
ATOM 1317 O O . GLY A 1 168 ? 0.213 -3.356 5.278 1.00 80.62 168 GLY A O 1
ATOM 1318 N N . SER A 1 169 ? 1.228 -1.516 6.065 1.00 81.12 169 SER A N 1
ATOM 1319 C CA . SER A 1 169 ? 0.708 -1.633 7.439 1.00 81.12 169 SER A CA 1
ATOM 1320 C C . SER A 1 169 ? -0.819 -1.539 7.502 1.00 81.12 169 SER A C 1
ATOM 1322 O O . SER A 1 169 ? -1.458 -2.189 8.332 1.00 81.12 169 SER A O 1
ATOM 1324 N N . VAL A 1 170 ? -1.414 -0.732 6.615 1.00 85.12 170 VAL A N 1
ATOM 1325 C CA . VAL A 1 170 ? -2.873 -0.649 6.446 1.00 85.12 170 VAL A CA 1
ATOM 1326 C C . VAL A 1 170 ? -3.430 -2.005 6.020 1.00 85.12 170 VAL A C 1
ATOM 1328 O O . VAL A 1 170 ? -4.355 -2.513 6.653 1.00 85.12 170 VAL A O 1
ATOM 1331 N N . THR A 1 171 ? -2.826 -2.613 4.997 1.00 87.62 171 THR A N 1
ATOM 1332 C CA . THR A 1 171 ? -3.210 -3.938 4.500 1.00 87.62 171 THR A CA 1
ATOM 1333 C C . THR A 1 171 ? -3.107 -4.997 5.597 1.00 87.62 171 THR A C 1
ATOM 1335 O O . THR A 1 171 ? -4.066 -5.731 5.817 1.00 87.62 171 THR A O 1
ATOM 1338 N N . GLU A 1 172 ? -1.986 -5.048 6.322 1.00 85.50 172 GLU A N 1
ATOM 1339 C CA . GLU A 1 172 ? -1.772 -6.008 7.416 1.00 85.50 172 GLU A CA 1
ATOM 1340 C C . GLU A 1 172 ? -2.811 -5.854 8.531 1.00 85.50 172 GLU A C 1
ATOM 1342 O O . GLU A 1 172 ? -3.333 -6.842 9.040 1.00 85.50 172 GLU A O 1
ATOM 1347 N N . SER A 1 173 ? -3.155 -4.617 8.895 1.00 87.88 173 SER A N 1
ATOM 1348 C CA . SER A 1 173 ? -4.151 -4.352 9.938 1.00 87.88 173 SER A CA 1
ATOM 1349 C C . SER A 1 173 ? -5.552 -4.790 9.504 1.00 87.88 173 SER A C 1
ATOM 1351 O O . SER A 1 173 ? -6.259 -5.473 10.251 1.00 87.88 173 SER A O 1
ATOM 1353 N N . LEU A 1 174 ? -5.950 -4.431 8.282 1.00 90.19 174 LEU A N 1
ATOM 1354 C CA . LEU A 1 174 ? -7.279 -4.732 7.751 1.00 90.19 174 LEU A CA 1
ATOM 1355 C C . LEU A 1 174 ? -7.458 -6.214 7.422 1.00 90.19 174 LEU A C 1
ATOM 1357 O O . LEU A 1 174 ? -8.562 -6.729 7.585 1.00 90.19 174 LEU A O 1
ATOM 1361 N N . GLN A 1 175 ? -6.385 -6.930 7.074 1.00 90.31 175 GLN A N 1
ATOM 1362 C CA . GLN A 1 175 ? -6.400 -8.388 6.910 1.00 90.31 175 GLN A CA 1
ATOM 1363 C C . GLN A 1 175 ? -6.913 -9.115 8.166 1.00 90.31 175 GLN A C 1
ATOM 1365 O O . GLN A 1 175 ? -7.584 -10.138 8.050 1.00 90.31 175 GLN A O 1
ATOM 1370 N N . TYR A 1 176 ? -6.651 -8.575 9.361 1.00 88.75 176 TYR A N 1
ATOM 1371 C CA . TYR A 1 176 ? -7.140 -9.118 10.638 1.00 88.75 176 TYR A CA 1
ATOM 1372 C C . TYR A 1 176 ? -8.348 -8.355 11.207 1.00 88.75 176 TYR A C 1
ATOM 1374 O O . TYR A 1 176 ? -8.764 -8.584 12.346 1.00 88.75 176 TYR A O 1
ATOM 1382 N N . GLY A 1 177 ? -8.934 -7.454 10.419 1.00 90.25 177 GLY A N 1
ATOM 1383 C CA . GLY A 1 177 ? -10.115 -6.684 10.791 1.00 90.25 177 GLY A CA 1
ATOM 1384 C C . GLY A 1 177 ? -9.873 -5.652 11.886 1.00 90.25 177 GLY A C 1
ATOM 1385 O O . GLY A 1 177 ? -10.759 -5.381 12.702 1.00 90.25 177 GLY A O 1
ATOM 1386 N N . HIS A 1 178 ? -8.664 -5.097 11.943 1.00 90.50 178 HIS A N 1
ATOM 1387 C CA . HIS A 1 178 ? -8.308 -4.040 12.879 1.00 90.50 178 HIS A CA 1
ATOM 1388 C C . HIS A 1 178 ? -8.523 -2.662 12.256 1.00 90.50 178 HIS A C 1
ATOM 1390 O O . HIS A 1 178 ? -8.094 -2.397 11.136 1.00 90.50 178 HIS A O 1
ATOM 1396 N N . VAL A 1 179 ? -9.176 -1.774 13.010 1.00 88.88 179 VAL A N 1
ATOM 1397 C CA . VAL A 1 179 ? -9.346 -0.370 12.617 1.00 88.88 179 VAL A CA 1
ATOM 1398 C C . VAL A 1 179 ? -7.992 0.324 12.642 1.00 88.88 179 VAL A C 1
ATOM 1400 O O . VAL A 1 179 ? -7.237 0.186 13.607 1.00 88.88 179 VAL A O 1
ATOM 1403 N N . VAL A 1 180 ? -7.711 1.113 11.609 1.00 88.88 180 VAL A N 1
ATOM 1404 C CA . VAL A 1 180 ? -6.445 1.838 11.485 1.00 88.88 180 VAL A CA 1
ATOM 1405 C C . VAL A 1 180 ? -6.599 3.272 11.994 1.00 88.88 180 VAL A C 1
ATOM 1407 O O . VAL A 1 180 ? -7.514 3.992 11.596 1.00 88.88 180 VAL A O 1
ATOM 1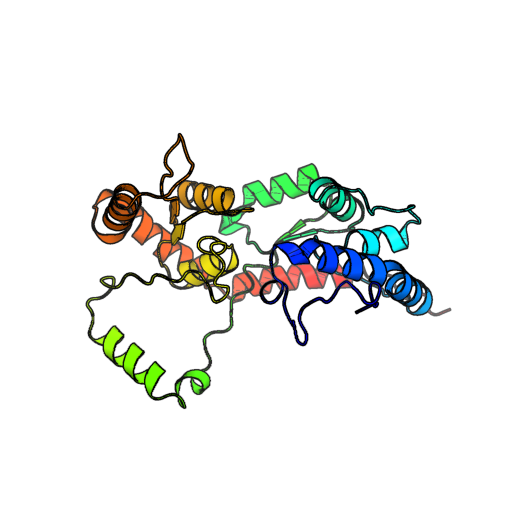410 N N . VAL A 1 181 ? -5.683 3.707 12.863 1.00 89.56 181 VAL A N 1
ATOM 1411 C CA . VAL A 1 181 ? -5.545 5.111 13.280 1.00 89.56 181 VAL A CA 1
ATOM 1412 C C . VAL A 1 181 ? -4.263 5.660 12.670 1.00 89.56 181 VAL A C 1
ATOM 1414 O O . VAL A 1 181 ? -3.167 5.262 13.058 1.00 89.56 181 VAL A O 1
ATOM 1417 N N . VAL A 1 182 ? -4.403 6.563 11.707 1.00 85.94 182 VAL A N 1
ATOM 1418 C CA . VAL A 1 182 ? -3.296 7.095 10.917 1.00 85.94 182 VAL A CA 1
ATOM 1419 C C . VAL A 1 182 ? -2.743 8.359 11.561 1.00 85.94 182 VAL A C 1
ATOM 1421 O O . VAL A 1 182 ? -3.433 9.369 11.703 1.00 85.94 182 VAL A O 1
ATOM 1424 N N . LEU A 1 183 ? -1.455 8.320 11.892 1.00 85.75 183 LEU A N 1
ATOM 1425 C CA . LEU A 1 183 ? -0.648 9.508 12.153 1.00 85.75 183 LEU A CA 1
ATOM 1426 C C . LEU A 1 183 ? 0.103 9.849 10.865 1.00 85.75 183 LEU A C 1
ATOM 1428 O O . LEU A 1 183 ? 1.166 9.292 10.599 1.00 85.75 183 LEU A O 1
ATOM 1432 N N . ALA A 1 184 ? -0.474 10.718 10.036 1.00 79.81 184 ALA A N 1
ATOM 1433 C CA . ALA A 1 184 ? 0.123 11.082 8.757 1.00 79.81 184 ALA A CA 1
ATOM 1434 C C . ALA A 1 184 ? 1.308 12.030 8.972 1.00 79.81 184 ALA A C 1
ATOM 1436 O O . ALA A 1 184 ? 1.113 13.154 9.419 1.00 79.81 184 ALA A O 1
ATOM 1437 N N . PHE A 1 185 ? 2.535 11.641 8.637 1.00 67.38 185 PHE A N 1
ATOM 1438 C CA . PHE A 1 185 ? 3.704 12.521 8.776 1.00 67.38 185 PHE A CA 1
ATOM 1439 C C . PHE A 1 185 ? 4.158 13.094 7.434 1.00 67.38 185 PHE A C 1
ATOM 1441 O O . PHE A 1 185 ? 4.344 14.305 7.321 1.00 67.38 185 PHE A O 1
ATOM 1448 N N . VAL A 1 186 ? 4.300 12.244 6.416 1.00 62.72 186 VAL A N 1
ATOM 1449 C CA . VAL A 1 186 ? 4.868 12.589 5.101 1.00 62.72 186 VAL A CA 1
ATOM 1450 C C . VAL A 1 186 ? 4.281 11.707 3.987 1.00 62.72 186 VAL A C 1
ATOM 1452 O O . VAL A 1 186 ? 3.542 10.763 4.261 1.00 62.72 186 VAL A O 1
ATOM 1455 N N . TYR A 1 187 ? 4.629 12.015 2.732 1.00 69.00 187 TYR A N 1
ATOM 1456 C CA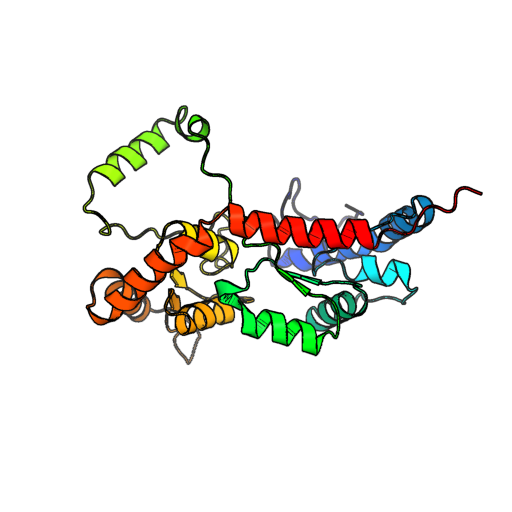 . TYR A 1 187 ? 4.240 11.272 1.524 1.00 69.00 187 TYR A CA 1
ATOM 1457 C C . TYR A 1 187 ? 2.720 11.141 1.333 1.00 69.00 187 TYR A C 1
ATOM 1459 O O . TYR A 1 187 ? 1.989 12.128 1.407 1.00 69.00 187 TYR A O 1
ATOM 1467 N N . ASP A 1 188 ? 2.258 9.932 1.030 1.00 69.56 188 ASP A N 1
ATOM 1468 C CA . ASP A 1 188 ? 0.894 9.563 0.682 1.00 69.56 188 ASP A CA 1
ATOM 1469 C C . ASP A 1 188 ? 0.005 9.298 1.904 1.00 69.56 188 ASP A C 1
ATOM 1471 O O . ASP A 1 188 ? -1.194 9.090 1.764 1.00 69.56 188 ASP A O 1
ATOM 1475 N N . GLN A 1 189 ? 0.544 9.367 3.122 1.00 71.44 189 GLN A N 1
ATOM 1476 C CA . GLN A 1 189 ? -0.176 8.961 4.334 1.00 71.44 189 GLN A CA 1
ATOM 1477 C C . GLN A 1 189 ? -1.430 9.779 4.617 1.00 71.44 189 GLN A C 1
ATOM 1479 O O . GLN A 1 189 ? -2.412 9.233 5.108 1.00 71.44 189 GLN A O 1
ATOM 1484 N N . GLY A 1 190 ? -1.413 11.075 4.297 1.00 78.69 190 GLY A N 1
ATOM 1485 C CA . GLY A 1 190 ? -2.616 11.902 4.392 1.00 78.69 190 GLY A CA 1
ATOM 1486 C C . GLY A 1 190 ? -3.689 11.462 3.390 1.00 78.69 190 GLY A C 1
ATOM 1487 O O . GLY A 1 190 ? -4.876 11.504 3.696 1.00 78.69 190 GLY A O 1
ATOM 1488 N N . PHE A 1 191 ? -3.294 10.983 2.205 1.00 82.25 191 PHE A N 1
ATOM 1489 C CA . PHE A 1 191 ? -4.237 10.391 1.254 1.00 82.25 191 PHE A CA 1
ATOM 1490 C C . PHE A 1 191 ? -4.755 9.044 1.761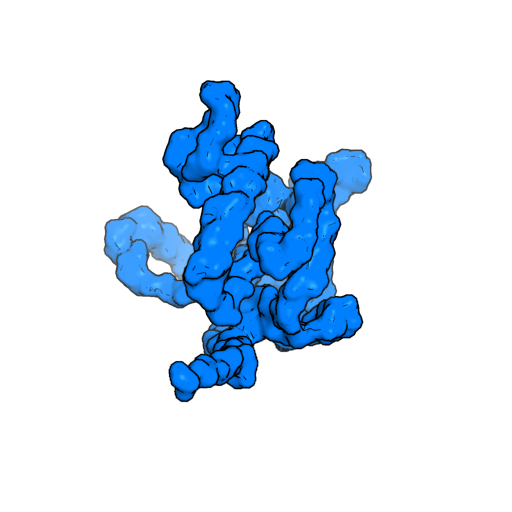 1.00 82.25 191 PHE A C 1
ATOM 1492 O O . PHE A 1 191 ? -5.963 8.841 1.736 1.00 82.25 191 PHE A O 1
ATOM 1499 N N . ASN A 1 192 ? -3.888 8.186 2.308 1.00 83.44 192 ASN A N 1
ATOM 1500 C CA . ASN A 1 192 ? -4.294 6.908 2.904 1.00 83.44 192 ASN A CA 1
ATOM 1501 C C . ASN A 1 192 ? -5.259 7.116 4.082 1.00 83.44 192 ASN A C 1
ATOM 1503 O O . ASN A 1 192 ? -6.272 6.431 4.171 1.00 83.44 192 ASN A O 1
ATOM 1507 N N . GLY A 1 193 ? -4.995 8.090 4.959 1.00 85.19 193 GLY A N 1
ATOM 1508 C CA . GLY A 1 193 ? -5.880 8.451 6.070 1.00 85.19 193 GLY A CA 1
ATOM 1509 C C . GLY A 1 193 ? -7.265 8.887 5.592 1.00 85.19 193 GLY A C 1
ATOM 1510 O O . GLY A 1 193 ? -8.274 8.341 6.037 1.00 85.19 193 GLY A O 1
ATOM 1511 N N . ARG A 1 194 ? -7.324 9.803 4.619 1.00 87.31 194 ARG A N 1
ATOM 1512 C CA . ARG A 1 194 ? -8.589 10.258 4.014 1.00 87.31 194 A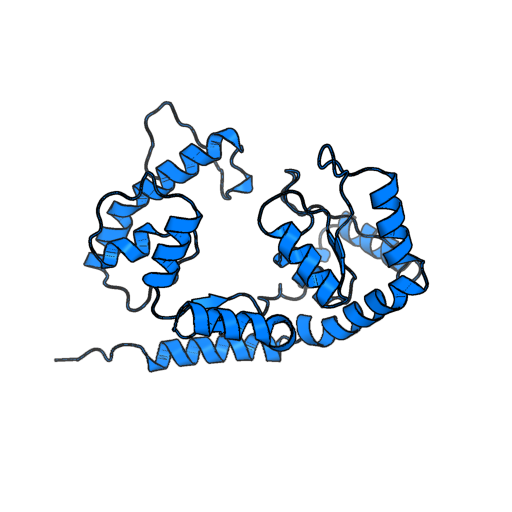RG A CA 1
ATOM 1513 C C . ARG A 1 194 ? -9.335 9.138 3.300 1.00 87.31 194 ARG A C 1
ATOM 1515 O O . ARG A 1 194 ? -10.548 9.031 3.446 1.00 87.31 194 ARG A O 1
ATOM 1522 N N . PHE A 1 195 ? -8.612 8.300 2.569 1.00 88.56 195 PHE A N 1
ATOM 1523 C CA . PHE A 1 195 ? -9.163 7.137 1.894 1.00 88.56 195 PHE A CA 1
ATOM 1524 C C . PHE A 1 195 ? -9.793 6.154 2.894 1.00 88.56 195 PHE A C 1
ATOM 1526 O O . PHE A 1 195 ? -10.927 5.715 2.717 1.00 88.56 195 PHE A O 1
ATOM 1533 N N . LEU A 1 196 ? -9.103 5.864 4.000 1.00 90.19 196 LEU A N 1
ATOM 1534 C CA . LEU A 1 196 ? -9.621 5.000 5.061 1.00 90.19 196 LEU A CA 1
ATOM 1535 C C . LEU A 1 196 ? -10.861 5.584 5.740 1.00 90.19 196 LEU A C 1
ATOM 1537 O O . LEU A 1 196 ? -11.784 4.833 6.054 1.00 90.19 196 LEU A O 1
ATOM 1541 N N . MET A 1 197 ? -10.901 6.903 5.938 1.00 90.19 197 MET A N 1
ATOM 1542 C CA . MET A 1 197 ? -12.085 7.590 6.454 1.00 90.19 197 MET A CA 1
ATOM 1543 C C . MET A 1 197 ? -13.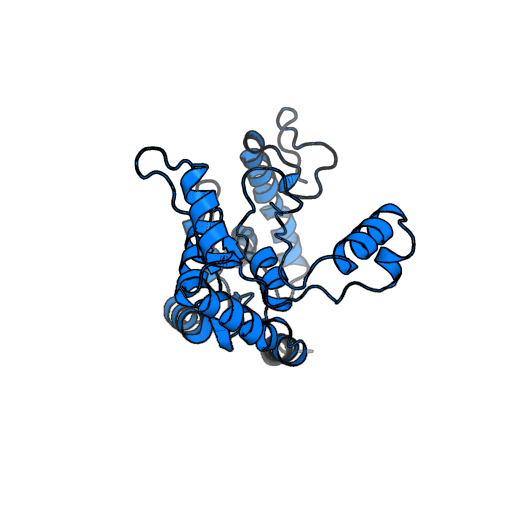264 7.487 5.486 1.00 90.19 197 MET A C 1
ATOM 1545 O O . MET A 1 197 ? -14.369 7.170 5.915 1.00 90.19 197 MET A O 1
ATOM 1549 N N . GLU A 1 198 ? -13.030 7.704 4.188 1.00 91.25 198 GLU A N 1
ATOM 1550 C CA . GLU A 1 198 ? -14.052 7.570 3.142 1.00 91.25 198 GLU A CA 1
ATOM 1551 C C . GLU A 1 198 ? -14.648 6.157 3.110 1.00 91.25 198 GLU A C 1
ATOM 1553 O O . GLU A 1 198 ? -15.861 5.993 2.984 1.00 91.25 198 GLU A O 1
ATOM 1558 N N . LYS A 1 199 ? -13.804 5.133 3.267 1.00 90.00 199 LYS A N 1
ATOM 1559 C CA . LYS A 1 199 ? -14.224 3.726 3.266 1.00 90.00 199 LYS A CA 1
ATOM 1560 C C . LYS A 1 199 ? -14.774 3.239 4.608 1.00 90.00 199 LYS A C 1
ATOM 1562 O O . LYS A 1 199 ? -15.245 2.109 4.679 1.00 90.00 199 LYS A O 1
ATOM 1567 N N . GLY A 1 200 ? -14.714 4.048 5.666 1.00 91.56 200 GLY A N 1
ATOM 1568 C CA . GLY A 1 200 ? -15.131 3.633 7.008 1.00 91.56 200 GLY A CA 1
ATOM 1569 C C . GLY A 1 200 ? -14.234 2.550 7.623 1.00 91.56 200 GLY A C 1
ATOM 1570 O O . GLY A 1 200 ? -14.704 1.720 8.396 1.00 91.56 200 GLY A O 1
ATOM 1571 N N . LEU A 1 201 ? -12.945 2.540 7.276 1.00 91.12 201 LEU A N 1
ATOM 1572 C CA . LEU A 1 201 ? -11.966 1.526 7.697 1.00 91.12 201 LEU A CA 1
ATOM 1573 C C . LEU A 1 201 ? -10.929 2.058 8.696 1.00 91.12 201 LEU A C 1
ATOM 1575 O O . LEU A 1 201 ? -10.183 1.293 9.311 1.00 91.12 201 LEU A O 1
ATOM 1579 N N . GLY A 1 202 ? -10.875 3.375 8.880 1.00 90.00 202 GLY A N 1
ATOM 1580 C CA . GLY A 1 202 ? -9.929 4.015 9.778 1.00 90.00 202 GLY A CA 1
ATOM 1581 C C . GLY A 1 202 ? -10.159 5.512 9.906 1.00 90.00 202 GLY A C 1
ATOM 1582 O O . GLY A 1 202 ? -11.069 6.071 9.297 1.00 90.00 202 GLY A O 1
ATOM 1583 N N . ILE A 1 203 ? -9.322 6.155 10.715 1.00 90.56 203 ILE A N 1
ATOM 1584 C CA . ILE A 1 203 ? -9.331 7.608 10.903 1.00 90.56 203 ILE A CA 1
ATOM 1585 C C . ILE A 1 203 ? -7.928 8.188 10.803 1.00 90.56 203 ILE A C 1
ATOM 1587 O O . ILE A 1 203 ? -6.954 7.534 11.171 1.00 90.56 203 ILE A O 1
ATOM 1591 N N . GLU A 1 204 ? -7.831 9.437 10.363 1.00 89.69 204 GLU A N 1
ATOM 1592 C CA . GLU A 1 204 ? -6.628 10.253 10.506 1.00 89.69 204 GLU A CA 1
ATOM 1593 C C . GLU A 1 204 ? -6.709 11.065 11.806 1.00 89.69 204 GLU A C 1
ATOM 1595 O O . GLU A 1 204 ? -7.762 11.601 12.154 1.00 89.69 204 GLU A O 1
ATOM 1600 N N . VAL A 1 205 ? -5.602 11.148 12.546 1.00 90.31 205 VAL A N 1
ATOM 1601 C CA . VAL A 1 205 ? -5.516 12.021 13.722 1.00 90.31 205 VAL A CA 1
ATOM 1602 C C . VAL A 1 205 ? -5.403 13.474 13.266 1.00 90.31 205 VAL A C 1
ATOM 1604 O O . VAL A 1 205 ? -4.532 13.813 12.465 1.00 90.31 205 VAL A O 1
ATOM 1607 N N . GLU A 1 206 ? -6.249 14.340 13.820 1.00 89.88 206 GLU A N 1
ATOM 1608 C CA . GLU A 1 206 ? -6.200 15.778 13.556 1.00 89.88 206 GLU A CA 1
ATOM 1609 C C . GLU A 1 206 ? -4.853 16.379 13.996 1.00 89.88 206 GLU A C 1
ATOM 1611 O O . GLU A 1 206 ? -4.314 16.078 15.068 1.00 89.88 206 GLU A O 1
ATOM 1616 N N . LYS A 1 207 ? -4.313 17.258 13.150 1.00 87.56 207 LYS A N 1
ATOM 1617 C CA . LYS A 1 207 ? -3.127 18.065 13.443 1.00 87.56 207 LYS A CA 1
ATOM 1618 C C . LYS A 1 207 ? -3.543 19.470 13.834 1.00 87.56 207 LYS A C 1
ATOM 1620 O O . LYS A 1 207 ? -4.559 19.975 13.365 1.00 87.56 207 LYS A O 1
ATOM 1625 N N . ASN A 1 208 ? -2.707 20.124 14.628 1.00 86.69 208 ASN A N 1
ATOM 1626 C CA . ASN A 1 208 ? -2.816 21.558 14.835 1.00 86.69 208 ASN A CA 1
ATOM 1627 C C . ASN A 1 208 ? -2.663 22.291 13.487 1.00 86.69 208 ASN A C 1
ATOM 1629 O O . ASN A 1 208 ? -1.699 22.061 12.758 1.00 86.69 208 ASN A O 1
ATOM 1633 N N . GLU A 1 209 ? -3.620 23.158 13.157 1.00 85.81 209 GLU A N 1
ATOM 1634 C CA . GLU A 1 209 ? -3.655 23.897 11.891 1.00 85.81 209 GLU A CA 1
ATOM 1635 C C . GLU A 1 209 ? -2.509 24.911 11.751 1.00 85.81 209 GLU A C 1
ATOM 1637 O O . GLU A 1 209 ? -2.100 25.217 10.631 1.00 85.81 209 GLU A O 1
ATOM 1642 N N . GLU A 1 210 ? -1.976 25.426 12.864 1.00 85.56 210 GLU A N 1
ATOM 1643 C CA . GLU A 1 210 ? -0.939 26.463 12.851 1.00 85.56 210 GLU A CA 1
ATOM 1644 C C . GLU A 1 210 ? 0.464 25.893 12.604 1.00 85.56 210 GLU A C 1
ATOM 1646 O O . GLU A 1 210 ? 1.233 26.463 11.830 1.00 85.56 210 GLU A O 1
ATOM 1651 N N . ASP A 1 211 ? 0.811 24.780 13.259 1.00 87.12 211 ASP A N 1
ATOM 1652 C CA . ASP A 1 211 ? 2.171 24.221 13.246 1.00 87.12 211 ASP A CA 1
ATOM 1653 C C . ASP A 1 211 ? 2.261 22.778 12.716 1.00 87.12 211 ASP A C 1
ATOM 1655 O O . ASP A 1 211 ? 3.359 22.235 12.576 1.00 87.12 211 ASP A O 1
ATOM 1659 N N . GLY A 1 212 ? 1.127 22.147 12.397 1.00 83.25 212 GLY A N 1
ATOM 1660 C CA . GLY A 1 212 ? 1.064 20.775 11.894 1.00 83.25 212 GLY A CA 1
ATOM 1661 C C . GLY A 1 212 ? 1.405 19.702 12.933 1.00 83.25 212 GLY A C 1
ATOM 1662 O O . GLY A 1 212 ? 1.586 18.539 12.561 1.00 83.25 212 GLY A O 1
ATOM 1663 N N . SER A 1 213 ? 1.519 20.062 14.216 1.00 86.31 213 SER A N 1
ATOM 1664 C CA . SER A 1 213 ? 1.887 19.135 15.285 1.00 86.31 213 SER A CA 1
ATOM 1665 C C . SER A 1 213 ? 0.717 18.254 15.728 1.00 86.31 213 SER A C 1
ATOM 1667 O O . SER A 1 213 ? -0.453 18.641 15.687 1.00 86.31 213 SER A O 1
ATOM 1669 N N . PHE A 1 214 ? 1.043 17.048 16.198 1.00 88.44 214 PHE A N 1
ATOM 1670 C CA . PHE A 1 214 ? 0.086 16.195 16.896 1.00 88.44 214 PHE A CA 1
ATOM 1671 C C . PHE A 1 214 ? 0.052 16.558 18.377 1.00 88.44 214 PHE A C 1
ATOM 1673 O O . PHE A 1 214 ? 1.090 16.604 19.043 1.00 88.44 214 PHE A O 1
ATOM 1680 N N . THR A 1 215 ? -1.148 16.754 18.917 1.00 90.81 215 THR A N 1
ATOM 1681 C CA . THR A 1 215 ? -1.326 17.008 20.348 1.00 90.81 215 THR A CA 1
ATOM 1682 C C . THR A 1 215 ? -1.779 15.745 21.069 1.00 90.81 215 THR A C 1
ATOM 1684 O O . THR A 1 215 ? -2.441 14.875 20.503 1.00 90.81 215 THR A O 1
ATOM 1687 N N . ARG A 1 216 ? -1.463 15.657 22.366 1.00 92.00 216 ARG A N 1
ATOM 1688 C CA . ARG A 1 216 ? -1.963 14.576 23.230 1.00 92.00 216 ARG A CA 1
ATOM 1689 C C . ARG A 1 216 ? -3.490 14.463 23.166 1.00 92.00 216 ARG A C 1
ATOM 1691 O O . ARG A 1 216 ? -4.005 13.352 23.152 1.00 92.00 216 ARG A O 1
ATOM 1698 N N . ASN A 1 217 ? -4.181 15.600 23.133 1.00 93.25 217 ASN A N 1
ATOM 1699 C CA . ASN A 1 217 ? -5.638 15.652 23.175 1.00 93.25 217 ASN A CA 1
ATOM 1700 C C . ASN A 1 217 ? -6.257 15.069 21.901 1.00 93.25 217 ASN A C 1
ATOM 1702 O O . ASN A 1 217 ? -7.182 14.267 22.007 1.00 93.25 217 ASN A O 1
ATOM 1706 N N . GLU A 1 218 ? -5.720 15.403 20.723 1.00 93.12 218 GLU A N 1
ATOM 1707 C CA . GLU A 1 218 ? -6.240 14.868 19.456 1.00 93.12 218 GLU A CA 1
ATOM 1708 C C . GLU A 1 218 ? -5.964 13.368 19.311 1.00 93.12 218 GLU A C 1
ATOM 1710 O O . GLU A 1 218 ? -6.848 12.613 18.905 1.00 93.12 218 GLU A O 1
ATOM 1715 N N . ILE A 1 219 ? -4.790 12.898 19.749 1.00 91.06 219 ILE A N 1
ATOM 1716 C CA . ILE A 1 219 ? -4.494 11.459 19.795 1.00 91.06 219 ILE A CA 1
ATOM 1717 C C . ILE A 1 219 ? -5.462 10.745 20.749 1.00 91.06 219 ILE A C 1
ATOM 1719 O O . ILE A 1 219 ? -6.054 9.728 20.396 1.00 91.06 219 ILE A O 1
ATOM 1723 N N . GLU A 1 220 ? -5.663 11.272 21.959 1.00 92.31 220 GLU A N 1
ATOM 1724 C CA . GLU A 1 220 ? -6.576 10.679 22.941 1.00 92.31 220 GLU A CA 1
ATOM 1725 C C . GLU A 1 220 ? -8.023 10.635 22.429 1.00 92.31 220 GLU A C 1
ATOM 1727 O O . GLU A 1 220 ? -8.711 9.626 22.603 1.00 92.31 220 GLU A O 1
ATOM 1732 N N . LYS A 1 221 ? -8.482 11.705 21.774 1.00 93.75 221 LYS A N 1
ATOM 1733 C CA . LYS A 1 221 ? -9.806 11.797 21.148 1.00 93.75 221 LYS A CA 1
ATOM 1734 C C . LYS A 1 221 ? -9.977 10.736 20.059 1.00 93.75 221 LYS A C 1
ATOM 1736 O O . LYS A 1 221 ? -10.960 9.996 20.104 1.00 93.75 221 LYS A O 1
ATOM 1741 N N . ALA A 1 222 ? -9.007 10.605 19.154 1.00 92.12 222 ALA A N 1
ATOM 1742 C CA . ALA A 1 222 ? -9.001 9.591 18.099 1.00 92.12 222 ALA A CA 1
ATOM 1743 C C . ALA A 1 222 ? -9.062 8.162 18.671 1.00 92.12 222 ALA A C 1
ATOM 1745 O O . ALA A 1 222 ? -9.905 7.357 18.271 1.00 92.12 222 ALA A O 1
ATOM 1746 N N . LEU A 1 223 ? -8.233 7.861 19.677 1.00 90.88 223 LEU A N 1
ATOM 1747 C CA . LEU A 1 223 ? -8.213 6.545 20.322 1.00 90.88 223 LEU A CA 1
ATOM 1748 C C . LEU A 1 223 ? -9.524 6.234 21.051 1.00 90.88 223 LEU A C 1
ATOM 1750 O O . LEU A 1 223 ? -10.051 5.128 20.931 1.00 90.88 223 LEU A O 1
ATOM 1754 N N . LYS A 1 224 ? -10.088 7.199 21.787 1.00 91.69 224 LYS A N 1
ATOM 1755 C CA . LYS A 1 224 ? -11.383 7.008 22.458 1.00 91.69 224 LYS A CA 1
ATOM 1756 C C . LYS A 1 224 ? -12.504 6.764 21.458 1.00 91.69 224 LYS A C 1
ATOM 1758 O O . LYS A 1 224 ? -13.351 5.905 21.694 1.00 91.69 224 LYS A O 1
ATOM 1763 N N . TYR A 1 225 ? -12.498 7.491 20.348 1.00 91.69 225 TYR A N 1
ATOM 1764 C CA . TYR A 1 225 ? -13.465 7.292 19.282 1.00 91.69 225 TYR A CA 1
ATOM 1765 C C . TYR A 1 225 ? -13.379 5.865 18.716 1.00 91.69 225 TYR A C 1
ATOM 1767 O O . TYR A 1 225 ? -14.357 5.124 18.748 1.00 91.69 225 TYR A O 1
ATOM 1775 N N . VAL A 1 226 ? -12.189 5.413 18.318 1.00 89.12 226 VAL A N 1
ATOM 1776 C CA . VAL A 1 226 ? -12.024 4.090 17.691 1.00 89.12 226 VAL A CA 1
ATOM 1777 C C . VAL A 1 226 ? -12.225 2.921 18.655 1.00 89.12 226 VAL A C 1
ATOM 1779 O O . VAL A 1 226 ? -12.728 1.879 18.239 1.00 89.12 226 VAL A O 1
ATOM 1782 N N . ILE A 1 227 ? -11.859 3.057 19.931 1.00 86.75 227 ILE A N 1
ATOM 1783 C CA . ILE A 1 227 ? -11.856 1.922 20.869 1.00 86.75 227 ILE A CA 1
ATOM 1784 C C . ILE A 1 227 ? -13.158 1.825 21.672 1.00 86.75 227 ILE A C 1
ATOM 1786 O O . ILE A 1 227 ? -13.648 0.718 21.893 1.00 86.75 227 ILE A O 1
ATOM 1790 N N . VAL A 1 228 ? -13.710 2.949 22.148 1.00 88.44 228 VAL A N 1
ATOM 1791 C CA . VAL A 1 228 ? -14.782 2.921 23.165 1.00 88.44 228 VAL A CA 1
ATOM 1792 C C . VAL A 1 228 ? -16.066 3.636 22.772 1.00 88.44 228 VAL A C 1
ATOM 1794 O O . VAL A 1 228 ? -17.109 3.328 23.350 1.00 88.44 228 VAL A O 1
ATOM 1797 N N . SER A 1 229 ? -16.032 4.590 21.838 1.00 91.88 229 SER A N 1
ATOM 1798 C CA . SER A 1 229 ? -17.246 5.326 21.480 1.00 91.88 229 SER A CA 1
ATOM 1799 C C . SER A 1 229 ? -18.233 4.433 20.725 1.00 91.88 229 SER A C 1
ATOM 1801 O O . SER A 1 229 ? -17.857 3.454 20.065 1.00 91.88 229 SER A O 1
ATOM 1803 N N . LYS A 1 230 ? -19.521 4.774 20.835 1.00 92.50 230 LYS A N 1
ATOM 1804 C CA . LYS A 1 230 ? -20.589 4.085 20.104 1.00 92.50 230 LYS A CA 1
ATOM 1805 C C . LYS A 1 230 ? -20.529 4.439 18.620 1.00 92.50 230 LYS A C 1
ATOM 1807 O O . LYS A 1 230 ? -20.778 3.590 17.778 1.00 92.50 230 LYS A O 1
ATOM 1812 N N . GLU A 1 231 ? -20.162 5.676 18.321 1.00 89.12 231 GLU A N 1
ATOM 1813 C CA . GLU A 1 231 ? -20.014 6.216 16.974 1.00 89.12 231 GLU A CA 1
ATOM 1814 C C . GLU A 1 231 ? -18.868 5.530 16.213 1.00 89.12 231 GLU A C 1
ATOM 1816 O O . GLU A 1 231 ? -18.958 5.355 15.007 1.00 89.12 231 GLU A O 1
ATOM 1821 N N . GLY A 1 232 ? -17.819 5.083 16.911 1.00 89.88 232 GLY A N 1
ATOM 1822 C CA . GLY A 1 232 ? -16.732 4.300 16.319 1.00 89.88 232 GLY A CA 1
ATOM 1823 C C . GLY A 1 232 ? -17.050 2.813 16.129 1.00 89.88 232 GLY A C 1
ATOM 1824 O O . GLY A 1 232 ? -16.202 2.081 15.625 1.00 89.88 232 GLY A O 1
ATOM 1825 N N . GLU A 1 233 ? -18.235 2.330 16.532 1.00 92.81 233 GLU A N 1
ATOM 1826 C CA . GLU A 1 233 ? -18.627 0.926 16.318 1.00 92.81 233 GLU A CA 1
ATOM 1827 C C . GLU A 1 233 ? -18.734 0.595 14.833 1.00 92.81 233 GLU A C 1
ATOM 1829 O O . GLU A 1 233 ? -18.305 -0.480 14.424 1.00 92.81 233 GLU A O 1
ATOM 1834 N N . GLU A 1 234 ? -19.225 1.534 14.023 1.00 92.88 234 GLU A N 1
ATOM 1835 C CA . GLU A 1 234 ? -19.339 1.356 12.573 1.00 92.88 234 GLU A CA 1
ATOM 1836 C C . GLU A 1 234 ? -17.971 1.097 11.932 1.00 92.88 234 GLU A C 1
ATOM 1838 O O . GLU A 1 234 ? -17.850 0.184 11.123 1.00 92.88 234 GLU A O 1
ATOM 1843 N N . LEU A 1 235 ? -16.914 1.788 12.380 1.00 91.19 235 LEU A N 1
ATOM 1844 C CA . LEU A 1 235 ? -15.544 1.525 11.922 1.00 91.19 235 LEU A CA 1
ATOM 1845 C C . LEU A 1 235 ? -15.058 0.127 12.313 1.00 91.19 235 LEU A C 1
ATOM 1847 O O . LEU A 1 235 ? -14.416 -0.558 11.521 1.00 91.19 235 LEU A O 1
ATOM 1851 N N . ARG A 1 236 ? -15.354 -0.320 13.541 1.00 91.56 236 ARG A N 1
ATOM 1852 C CA . ARG A 1 236 ? -14.954 -1.655 14.023 1.00 91.56 236 ARG A CA 1
ATOM 1853 C C . ARG A 1 236 ? -15.670 -2.771 13.270 1.00 91.56 236 ARG A C 1
ATOM 1855 O O . ARG A 1 236 ? -15.077 -3.826 13.054 1.00 91.56 236 ARG A O 1
ATOM 1862 N N . VAL A 1 237 ? -16.931 -2.560 12.900 1.00 94.19 237 VAL A N 1
ATOM 1863 C CA . VAL A 1 237 ? -17.690 -3.482 12.046 1.00 94.19 237 VAL A CA 1
ATOM 1864 C C . VAL A 1 237 ? -17.129 -3.456 10.625 1.00 94.19 237 VAL A C 1
ATOM 1866 O O . VAL A 1 237 ? -16.775 -4.515 10.116 1.00 94.19 237 VAL A O 1
ATOM 1869 N N . GLY A 1 238 ? -16.939 -2.270 10.042 1.00 94.12 238 GLY A N 1
ATOM 1870 C CA . GLY A 1 238 ? -16.396 -2.103 8.693 1.00 94.12 238 GLY A CA 1
ATOM 1871 C C . GLY A 1 238 ? -15.016 -2.738 8.524 1.00 94.12 238 GLY A C 1
ATOM 1872 O O . GLY A 1 238 ? -14.796 -3.483 7.575 1.00 94.12 238 GLY A O 1
ATOM 1873 N N . ALA A 1 239 ? -14.106 -2.552 9.485 1.00 92.00 239 ALA A N 1
ATOM 1874 C CA . ALA A 1 239 ? -12.800 -3.209 9.460 1.00 92.00 239 ALA A CA 1
ATOM 1875 C C . ALA A 1 239 ? -12.922 -4.744 9.492 1.00 92.00 239 ALA A C 1
ATOM 1877 O O . ALA A 1 239 ? -12.247 -5.430 8.728 1.00 92.00 239 ALA A O 1
ATOM 1878 N N . LYS A 1 240 ? -13.812 -5.306 10.322 1.00 93.44 240 LYS A N 1
ATOM 1879 C CA . LYS A 1 240 ? -14.054 -6.761 10.366 1.00 93.44 240 LYS A CA 1
ATOM 1880 C C . LYS A 1 240 ? -14.628 -7.303 9.062 1.00 93.44 240 LYS A C 1
ATOM 1882 O O . LYS A 1 240 ? -14.264 -8.404 8.664 1.00 93.44 240 LYS A O 1
ATOM 1887 N N . GLU A 1 241 ? -15.520 -6.560 8.420 1.00 94.94 241 GLU A N 1
ATOM 1888 C CA . GLU A 1 241 ? -16.067 -6.927 7.112 1.00 94.94 241 GLU A CA 1
ATOM 1889 C C . GLU A 1 241 ? -14.988 -6.847 6.028 1.00 94.94 241 GLU A C 1
ATOM 1891 O O . GLU A 1 241 ? -14.857 -7.768 5.222 1.00 94.94 241 GLU A O 1
ATOM 1896 N N . ALA A 1 242 ? -14.144 -5.812 6.065 1.00 93.19 242 ALA A N 1
ATOM 1897 C CA . ALA A 1 242 ? -13.016 -5.666 5.154 1.00 93.19 242 ALA A CA 1
ATOM 1898 C C . ALA A 1 242 ? -12.024 -6.831 5.256 1.00 93.19 242 ALA A C 1
ATOM 1900 O O . ALA A 1 242 ? -11.462 -7.220 4.237 1.00 93.19 242 ALA A O 1
ATOM 1901 N N . ALA A 1 243 ? -11.864 -7.464 6.423 1.00 92.88 243 ALA A N 1
ATOM 1902 C CA . ALA A 1 243 ? -11.019 -8.652 6.568 1.00 92.88 243 ALA A CA 1
ATOM 1903 C C . ALA A 1 243 ? -11.406 -9.795 5.612 1.00 92.88 243 ALA A C 1
ATOM 1905 O O . ALA A 1 243 ? -10.536 -10.551 5.185 1.00 92.88 243 ALA A O 1
ATOM 1906 N N . ALA A 1 244 ? -12.682 -9.901 5.219 1.00 94.44 244 ALA A N 1
ATOM 1907 C CA . ALA A 1 244 ? -13.123 -10.895 4.242 1.00 94.44 244 ALA A CA 1
ATOM 1908 C C . ALA A 1 244 ? -12.571 -10.636 2.831 1.00 94.44 244 ALA A C 1
ATOM 1910 O O . ALA A 1 244 ? -12.447 -11.576 2.064 1.00 94.44 244 ALA A O 1
ATOM 1911 N N . ILE A 1 245 ? -12.229 -9.388 2.500 1.00 94.06 245 ILE A N 1
ATOM 1912 C CA . ILE A 1 245 ? -11.619 -8.994 1.221 1.00 94.06 245 ILE A CA 1
ATOM 1913 C C . ILE A 1 245 ? -10.096 -8.965 1.369 1.00 94.06 245 ILE A C 1
ATOM 1915 O O . ILE A 1 245 ? -9.360 -9.562 0.586 1.00 94.06 245 ILE A O 1
ATOM 1919 N N . PHE A 1 246 ? -9.605 -8.286 2.406 1.00 91.88 246 PHE A N 1
ATOM 1920 C CA . PHE A 1 246 ? -8.180 -8.126 2.671 1.00 91.88 246 PHE A CA 1
ATOM 1921 C C . PHE A 1 246 ? -7.501 -9.455 3.008 1.00 91.88 246 PHE A C 1
ATOM 1923 O O . PHE A 1 246 ? -6.312 -9.579 2.778 1.00 91.88 246 PHE A O 1
ATOM 1930 N N . GLY A 1 247 ? -8.224 -10.449 3.524 1.00 90.19 247 GLY A N 1
ATOM 1931 C CA . GLY A 1 247 ? -7.708 -11.793 3.790 1.00 90.19 247 GLY A CA 1
ATOM 1932 C C . GLY A 1 247 ? -7.996 -12.832 2.703 1.00 90.19 247 GLY A C 1
ATOM 1933 O O . GLY A 1 247 ? -7.591 -13.983 2.872 1.00 90.19 247 GLY A O 1
ATOM 1934 N N . ASP A 1 248 ? -8.688 -12.480 1.612 1.00 92.75 248 ASP A N 1
ATOM 1935 C CA . ASP A 1 248 ? -9.048 -13.439 0.559 1.00 92.75 248 ASP A CA 1
ATOM 1936 C C . ASP A 1 248 ? -7.877 -13.702 -0.392 1.00 92.75 248 ASP A C 1
ATOM 1938 O O . ASP A 1 248 ? -7.691 -13.038 -1.413 1.00 92.75 248 ASP A O 1
ATOM 1942 N N . GLN A 1 249 ? -7.074 -14.711 -0.058 1.00 90.50 249 GLN A N 1
ATOM 1943 C CA . GLN A 1 249 ? -5.932 -15.104 -0.876 1.00 90.50 249 GLN A CA 1
ATOM 1944 C C . GLN A 1 249 ? -6.340 -15.524 -2.296 1.00 90.50 249 GLN A C 1
ATOM 1946 O O . GLN A 1 249 ? -5.626 -15.207 -3.241 1.00 90.50 249 GLN A O 1
ATOM 1951 N N . MET A 1 250 ? -7.485 -16.195 -2.472 1.00 92.12 250 MET A N 1
ATOM 1952 C CA . MET A 1 250 ? -7.914 -16.662 -3.796 1.00 92.12 250 MET A CA 1
ATOM 1953 C C . MET A 1 250 ? -8.270 -15.489 -4.707 1.00 92.12 250 MET A C 1
ATOM 1955 O O . MET A 1 250 ? -7.931 -15.497 -5.892 1.00 92.12 250 MET A O 1
ATOM 1959 N N . LEU A 1 251 ? -8.924 -14.470 -4.147 1.00 93.69 251 LEU A N 1
ATOM 1960 C CA . LEU A 1 251 ? -9.201 -13.222 -4.842 1.00 93.69 251 LEU A CA 1
ATOM 1961 C C . LEU A 1 251 ? -7.898 -12.540 -5.277 1.00 93.69 251 LEU A C 1
ATOM 1963 O O . LEU A 1 251 ? -7.737 -12.226 -6.458 1.00 93.69 251 LEU A O 1
ATOM 1967 N N . HIS A 1 252 ? -6.945 -12.354 -4.359 1.00 92.62 252 HIS A N 1
ATOM 1968 C CA . HIS A 1 252 ? -5.669 -11.694 -4.674 1.00 92.62 252 HIS A CA 1
ATOM 1969 C C . HIS A 1 252 ? -4.828 -12.487 -5.681 1.00 92.62 252 HIS A C 1
ATOM 1971 O O . HIS A 1 252 ? -4.257 -11.898 -6.598 1.00 92.62 252 HIS A O 1
ATOM 1977 N N . ASP A 1 253 ? -4.825 -13.816 -5.592 1.00 92.00 253 ASP A N 1
ATOM 1978 C CA . ASP A 1 253 ? -4.145 -14.684 -6.557 1.00 92.00 253 ASP A CA 1
ATOM 1979 C C . ASP A 1 253 ? -4.773 -14.578 -7.957 1.00 92.00 253 ASP A C 1
ATOM 1981 O O . ASP A 1 253 ? -4.063 -14.627 -8.963 1.00 92.00 253 ASP A O 1
ATOM 1985 N N . SER A 1 254 ? -6.093 -14.374 -8.048 1.00 94.75 254 SER A N 1
ATOM 1986 C CA . SER A 1 254 ? -6.790 -14.207 -9.332 1.00 94.75 254 SER A CA 1
ATOM 1987 C C . SER A 1 254 ? -6.388 -12.919 -10.065 1.00 94.75 254 SER A C 1
ATOM 1989 O O . SER A 1 254 ? -6.265 -12.907 -11.296 1.00 94.75 254 SER A O 1
ATOM 1991 N N . TYR A 1 255 ? -6.096 -11.852 -9.315 1.00 94.94 255 TYR A N 1
ATOM 1992 C CA . TYR A 1 255 ? -5.561 -10.605 -9.858 1.00 94.94 255 TYR A CA 1
ATOM 1993 C C . TYR A 1 255 ? -4.163 -10.806 -10.453 1.00 94.94 255 TYR A C 1
ATOM 1995 O O . TYR A 1 255 ? -3.906 -10.414 -11.594 1.00 94.94 255 TYR A O 1
ATOM 2003 N N . VAL A 1 256 ? -3.279 -11.492 -9.721 1.00 93.06 256 VAL A N 1
ATOM 2004 C CA . VAL A 1 256 ? -1.937 -11.841 -10.216 1.00 93.06 256 VAL A CA 1
ATOM 2005 C C . VAL A 1 256 ? -2.031 -12.737 -11.451 1.00 93.06 256 VAL A C 1
ATOM 2007 O O . VAL A 1 256 ? -1.343 -12.487 -12.439 1.00 93.06 256 VAL A O 1
ATOM 2010 N N . ALA A 1 257 ? -2.916 -13.738 -11.438 1.00 94.06 257 ALA A N 1
ATOM 2011 C CA . ALA A 1 257 ? -3.125 -14.633 -12.573 1.00 94.06 257 ALA A CA 1
ATOM 2012 C C . ALA A 1 257 ? -3.557 -13.872 -13.837 1.00 94.06 257 ALA A C 1
ATOM 2014 O O . ALA A 1 257 ? -3.013 -14.119 -14.912 1.00 94.06 257 ALA A O 1
ATOM 2015 N N . SER A 1 258 ? -4.460 -12.898 -13.697 1.00 93.12 258 SER A N 1
ATOM 2016 C CA . SER A 1 258 ? -4.916 -12.048 -14.806 1.00 93.12 258 SER A CA 1
ATOM 2017 C C . SER A 1 258 ? -3.772 -11.219 -15.406 1.00 93.12 258 SER A C 1
ATOM 2019 O O . SER A 1 258 ? -3.667 -11.072 -16.625 1.00 93.12 258 SER A O 1
ATOM 2021 N N . PHE A 1 259 ? -2.875 -10.699 -14.563 1.00 93.62 259 PHE A N 1
ATOM 2022 C CA . PHE A 1 259 ? -1.691 -9.982 -15.034 1.00 93.62 259 PHE A CA 1
ATOM 2023 C C . PHE A 1 259 ? -0.688 -10.915 -15.734 1.00 93.62 259 PHE A C 1
ATOM 2025 O O . PHE A 1 259 ? -0.160 -10.575 -16.792 1.00 93.62 259 PHE A O 1
ATOM 2032 N N . VAL A 1 260 ? -0.462 -12.119 -15.201 1.00 92.75 260 VAL A N 1
ATOM 2033 C CA . VAL A 1 260 ? 0.395 -13.134 -15.840 1.00 92.75 260 VAL A CA 1
ATOM 2034 C C . VAL A 1 260 ? -0.164 -13.559 -17.201 1.00 92.75 260 VAL A C 1
ATOM 2036 O O . VAL A 1 260 ? 0.595 -13.697 -18.160 1.00 92.75 260 VAL A O 1
ATOM 2039 N N . GLU A 1 261 ? -1.481 -13.721 -17.321 1.00 93.88 261 GLU A N 1
ATOM 2040 C CA . GLU A 1 261 ? -2.139 -13.998 -18.600 1.00 93.88 261 GLU A CA 1
ATOM 2041 C C . GLU A 1 261 ? -1.888 -12.877 -19.617 1.00 93.88 261 GLU A C 1
ATOM 2043 O O . GLU A 1 261 ? -1.531 -13.152 -20.764 1.00 93.88 261 GLU A O 1
ATOM 2048 N N . TYR A 1 262 ? -1.987 -11.612 -19.194 1.00 92.19 262 TYR A N 1
ATOM 2049 C CA . TYR A 1 262 ? -1.644 -10.477 -20.048 1.00 92.19 262 TYR A CA 1
ATOM 2050 C C . TYR A 1 262 ? -0.195 -10.549 -20.549 1.00 92.19 262 TYR A C 1
ATOM 2052 O O . TYR A 1 262 ? 0.033 -10.378 -21.748 1.00 92.19 262 TYR A O 1
ATOM 2060 N N . LEU A 1 263 ? 0.771 -10.837 -19.669 1.00 91.19 263 LEU A N 1
ATOM 2061 C CA . LEU A 1 263 ? 2.182 -10.965 -20.054 1.00 91.19 263 LEU A CA 1
ATOM 2062 C C . LEU A 1 263 ? 2.399 -12.096 -21.067 1.00 91.19 263 LEU A C 1
ATOM 2064 O O . LEU A 1 263 ? 3.096 -11.903 -22.062 1.00 91.19 263 LEU A O 1
ATOM 2068 N N . ASN A 1 264 ? 1.768 -13.253 -20.854 1.00 90.25 264 ASN A N 1
ATOM 2069 C CA . ASN A 1 264 ? 1.877 -14.398 -21.760 1.00 90.25 264 ASN A CA 1
ATOM 2070 C C . ASN A 1 264 ? 1.287 -14.097 -23.145 1.00 90.25 264 ASN A C 1
ATOM 2072 O O . ASN A 1 264 ? 1.904 -14.422 -24.155 1.00 90.25 264 ASN A O 1
ATOM 2076 N N . ASN A 1 265 ? 0.131 -13.433 -23.198 1.00 90.25 265 ASN A N 1
ATOM 2077 C CA . ASN A 1 265 ? -0.563 -13.116 -24.450 1.00 90.25 265 ASN A CA 1
ATOM 2078 C C . ASN A 1 265 ? 0.084 -11.968 -25.242 1.00 90.25 265 ASN A C 1
ATOM 2080 O O . ASN A 1 265 ? -0.253 -11.761 -26.404 1.00 90.25 265 ASN A O 1
ATOM 2084 N N . ASN A 1 266 ? 0.969 -11.191 -24.614 1.00 86.19 266 ASN A N 1
ATOM 2085 C CA . ASN A 1 266 ? 1.624 -10.035 -25.232 1.00 86.19 266 ASN A CA 1
ATOM 2086 C C . ASN A 1 266 ? 3.132 -10.231 -25.420 1.00 86.19 266 ASN A C 1
ATOM 2088 O O . ASN A 1 266 ? 3.821 -9.263 -25.749 1.00 86.19 266 ASN A O 1
ATOM 2092 N N . ARG A 1 267 ? 3.649 -11.445 -25.205 1.00 79.31 267 ARG A N 1
ATOM 2093 C CA . ARG A 1 267 ? 5.035 -11.776 -25.536 1.00 79.31 267 ARG A CA 1
ATOM 2094 C C . ARG A 1 267 ? 5.174 -11.799 -27.057 1.00 79.31 267 ARG A C 1
ATOM 2096 O O . ARG A 1 267 ? 4.331 -12.381 -27.735 1.00 79.31 267 ARG A O 1
ATOM 2103 N N . GLU A 1 268 ? 6.201 -11.149 -27.595 1.00 66.25 268 GLU A N 1
ATOM 2104 C CA . GLU A 1 268 ? 6.490 -11.271 -29.024 1.00 66.25 268 GLU A CA 1
ATOM 2105 C C . GLU A 1 268 ? 6.847 -12.735 -29.324 1.00 66.25 268 GLU A C 1
ATOM 2107 O O . GLU A 1 268 ? 7.665 -13.341 -28.627 1.00 66.25 268 GLU A O 1
ATOM 2112 N N . GLU A 1 269 ? 6.186 -13.344 -30.315 1.00 55.25 269 GLU A N 1
ATOM 2113 C CA . GLU A 1 269 ? 6.606 -14.655 -30.803 1.00 55.25 269 GLU A CA 1
ATOM 2114 C C . GLU A 1 269 ? 8.013 -14.503 -31.378 1.00 55.25 269 GLU A C 1
ATOM 2116 O O . GLU A 1 269 ? 8.242 -13.710 -32.293 1.00 55.25 269 GLU A O 1
ATOM 2121 N N . ILE A 1 270 ? 8.966 -15.264 -30.836 1.00 52.09 270 ILE A N 1
ATOM 2122 C CA . ILE A 1 270 ? 10.295 -15.373 -31.425 1.00 52.09 270 ILE A CA 1
ATOM 2123 C C . ILE A 1 270 ? 10.093 -15.963 -32.820 1.00 52.09 270 ILE A C 1
ATOM 2125 O O . ILE A 1 270 ? 9.804 -17.152 -32.960 1.00 52.09 270 ILE A O 1
ATOM 2129 N N . SER A 1 271 ? 10.234 -15.122 -33.844 1.00 42.72 271 SER A N 1
ATOM 2130 C CA . SER A 1 271 ? 10.393 -15.555 -35.227 1.00 42.72 271 SER A CA 1
ATOM 2131 C C . SER A 1 271 ? 11.649 -16.415 -35.294 1.00 42.72 271 SER A C 1
ATOM 2133 O O . SER A 1 271 ? 12.762 -15.900 -35.383 1.00 42.72 271 SER A O 1
ATOM 2135 N N . THR A 1 272 ? 11.487 -17.731 -35.176 1.00 42.31 272 THR A N 1
ATOM 2136 C CA . THR A 1 272 ? 12.548 -18.684 -35.490 1.00 42.31 272 THR A CA 1
ATOM 2137 C C . THR A 1 272 ? 12.654 -18.776 -37.009 1.00 42.31 272 THR A C 1
ATOM 2139 O O . THR A 1 272 ? 12.054 -19.669 -37.610 1.00 42.31 272 THR A O 1
ATOM 2142 N N . ASP A 1 273 ? 13.365 -17.819 -37.603 1.00 39.53 273 ASP A N 1
ATOM 2143 C CA . ASP A 1 273 ? 13.961 -17.963 -38.936 1.00 39.53 273 ASP A CA 1
ATOM 2144 C C . ASP A 1 273 ? 15.350 -18.614 -38.828 1.00 39.53 273 ASP A C 1
ATOM 2146 O O . ASP A 1 273 ? 16.118 -18.241 -37.907 1.00 39.53 273 ASP A O 1
#

Foldseek 3Di:
DPDDPPPQDADPPPPDPLSGDPVNVLVVLVVLVVCLVVLLVVCVVVVDLDDDDDLSPLSNLCSVVDDPDCPPPDSVRSNVSVLQSDQEAEDLDACVQQVVVQVVSCVVSVHHYFYLYNPDDPDPDPVVQVPDPVSVVVVVVVVPDDVLPDDDDDQPPSPDNARLADSNVLLHCLLQLHAREFAHDDDCRVVSQVSCVVQLQYHYQDADPPPRHGDPVSVVVRCCLCRPDPNNVSNSVSSNVSSVVSNPPVSSNVSNVVVVVVSVVPRPPPPPD

InterPro domains:
  IPR050481 UDP-glycosyltransferase, plant-type [PTHR48049] (166-262)

Radius of gyration: 22.3 Å; chains: 1; bounding box: 56×49×68 Å

pLDDT: mean 78.84, std 15.14, range [33.94, 94.94]

Secondary structure (DSSP, 8-state):
-----TT--PPTT--SGGGS-GGGHHHHHHHHHTTHHHHHHHHHHH--S-----TT-HHHHHHTT-----TT--HHHHHHHHHHH-SSEEES--HHHHHHHHHHHHHHHTS-EEE----PPPPPPTTTTTS-HHHHHHHHHHTTSPTT--------S--STT-SS-HHHHHHHHHTTPPEEE---STTHHHHHHHHHHTTSEEEPPPPTTT-PPPHHHHHHHHHHHHT-STTHHHHHHHHHHHHHHT-HHHHHHHHHHHHHHHHHTSPP----

Sequence (273 aa):
MPVLDDKTLLPENAEASVDVPAEQIQYLKAAYDLLQQPVQHFIDDEKPDWIIADFAQHWVLMSMRYVEDASSASFAQRGSEILSACRAIVVRSCKEIDDVYIDTLHKIVDKPVFPVGLLLSPSPSTNLFSSDTSVQSIFKWLDQQKSGSILFVGFGSECKPIWGGGWGSVTESLQYGHVVVVLAFVYDQGFNGRFLMEKGLGIEVEKNEEDGSFTRNEIEKALKYVIVSKEGEELRVGAKEAAAIFGDQMLHDSYVASFVEYLNNNREEISTD

Organism: NCBI:txid50273